Protein AF-A0A2M7BSS6-F1 (afdb_monomer)

Secondary structure (DSSP, 8-state):
-----EE-SS-----S--PPP-PPPHHHHHHSEES--HHHHHHHHHHHTT--GGG------PEEEETTEEEE-HHHHHHHHTTTS--HHHHHHT-EEEEEESS-HHHHHHHHHHHHHTT-EEEEEEE-TT----S-GGGSPPEEEE--SSS--HHHHHHHHHTTPEEEE---SSSSEEEE-GGGGGG--

Sequence (189 aa):
MIDFYFYPKTEEIYYGDKENIRIPSFREVFFLSSNANIFDRIYIYMQFIGKHNTDFEEIRIKKIQTGDSILLSDMTFARQYLGYFYHKSLRKENKTVQLLYKDSYIAAASMSRVIDGEGIRVVDIDINQNSNSKLKLKESPCIVKENTQKNYSRTAKEIAQFFHCILIKGKGRVSDIVVELGKMEGEWE

Solvent-accessible surface area (backbone atoms only — not comparable to full-atom values): 11294 Å² total; per-residue (Å²): 135,85,87,76,54,77,42,74,87,61,92,73,81,83,86,73,80,88,76,73,77,65,75,78,48,73,64,51,63,71,67,38,45,55,85,57,53,75,68,52,34,52,54,56,55,56,67,52,64,91,62,55,54,84,81,57,80,82,87,74,72,54,69,44,75,58,85,98,43,78,42,71,38,58,72,64,38,48,69,73,46,29,73,76,59,42,35,68,71,42,36,71,68,69,51,32,30,28,41,30,30,83,85,40,66,65,24,49,56,52,51,42,53,53,45,38,23,34,36,34,46,61,77,48,78,45,72,48,82,80,61,81,58,90,58,52,57,84,70,32,70,29,33,28,25,34,59,57,91,84,67,81,53,68,57,57,50,49,54,17,61,76,71,73,25,49,72,45,77,36,80,40,96,91,29,47,27,31,35,38,36,40,30,54,35,75,78,54,108

Mean predicted aligned error: 14.21 Å

Structure (mmCIF, N/CA/C/O backbone):
data_AF-A0A2M7BSS6-F1
#
_entry.id   AF-A0A2M7BSS6-F1
#
loop_
_atom_site.group_PDB
_atom_site.id
_atom_site.type_symbol
_atom_site.label_atom_id
_atom_site.label_alt_id
_atom_site.label_comp_id
_atom_site.label_asym_id
_atom_site.label_entity_id
_atom_site.label_seq_id
_atom_site.pdbx_PDB_ins_code
_atom_site.Cartn_x
_atom_site.Cartn_y
_atom_site.Cartn_z
_atom_site.occupancy
_atom_site.B_iso_or_equiv
_atom_site.auth_seq_id
_atom_site.auth_comp_id
_atom_site.auth_asym_id
_atom_site.auth_atom_id
_atom_site.pdbx_PDB_model_num
ATOM 1 N N . MET A 1 1 ? 2.655 -13.233 -4.861 1.00 53.38 1 MET A N 1
ATOM 2 C CA . MET A 1 1 ? 3.879 -12.983 -5.641 1.00 53.38 1 MET A CA 1
ATOM 3 C C . MET A 1 1 ? 4.672 -12.001 -4.802 1.00 53.38 1 MET A C 1
ATOM 5 O O . MET A 1 1 ? 4.028 -11.184 -4.161 1.00 53.38 1 MET A O 1
ATOM 9 N N . ILE A 1 2 ? 5.977 -12.197 -4.631 1.00 72.56 2 ILE A N 1
ATOM 10 C CA . ILE A 1 2 ? 6.808 -11.281 -3.837 1.00 72.56 2 ILE A CA 1
ATOM 11 C C . ILE A 1 2 ? 7.461 -10.342 -4.839 1.00 72.56 2 ILE A C 1
ATOM 13 O O . ILE A 1 2 ? 8.100 -10.825 -5.774 1.00 72.56 2 ILE A O 1
ATOM 17 N N . ASP A 1 3 ? 7.274 -9.041 -4.655 1.00 80.12 3 ASP A N 1
ATOM 18 C CA . ASP A 1 3 ? 7.923 -8.037 -5.489 1.00 80.12 3 ASP A CA 1
ATOM 19 C C . ASP A 1 3 ? 9.343 -7.798 -4.985 1.00 80.12 3 ASP A C 1
ATOM 21 O O . ASP A 1 3 ? 9.568 -7.604 -3.786 1.00 80.12 3 ASP A O 1
ATOM 25 N N . PHE A 1 4 ? 10.308 -7.838 -5.901 1.00 85.00 4 PHE A N 1
ATOM 26 C CA . PHE A 1 4 ? 11.716 -7.619 -5.596 1.00 85.00 4 PHE A CA 1
ATOM 27 C C . PHE A 1 4 ? 12.174 -6.273 -6.142 1.00 85.00 4 PHE A C 1
ATOM 29 O O . PHE A 1 4 ? 12.042 -5.993 -7.332 1.00 85.00 4 PHE A O 1
ATOM 36 N N . TYR A 1 5 ? 12.763 -5.464 -5.267 1.00 86.94 5 TYR A N 1
ATOM 37 C CA . TYR A 1 5 ? 13.212 -4.111 -5.574 1.00 86.94 5 TYR A CA 1
ATOM 38 C C . TYR A 1 5 ? 14.731 -4.056 -5.491 1.00 86.94 5 TYR A C 1
ATOM 40 O O . TYR A 1 5 ? 15.292 -4.492 -4.491 1.00 86.94 5 TYR A O 1
ATOM 48 N N . PHE A 1 6 ? 15.404 -3.525 -6.511 1.00 88.12 6 PHE A N 1
ATOM 49 C CA . PHE A 1 6 ? 16.858 -3.329 -6.520 1.00 88.12 6 PHE A CA 1
ATOM 50 C C . PHE A 1 6 ? 17.162 -1.857 -6.771 1.00 88.12 6 PHE A C 1
ATOM 52 O O . PHE A 1 6 ? 16.649 -1.285 -7.728 1.00 88.12 6 PHE A O 1
ATOM 59 N N . TYR A 1 7 ? 17.986 -1.248 -5.920 1.00 84.94 7 TYR A N 1
ATOM 60 C CA . TYR A 1 7 ? 18.283 0.182 -5.985 1.00 84.94 7 TYR A CA 1
ATOM 61 C C . TYR A 1 7 ? 19.729 0.492 -5.559 1.00 84.94 7 TYR A C 1
ATOM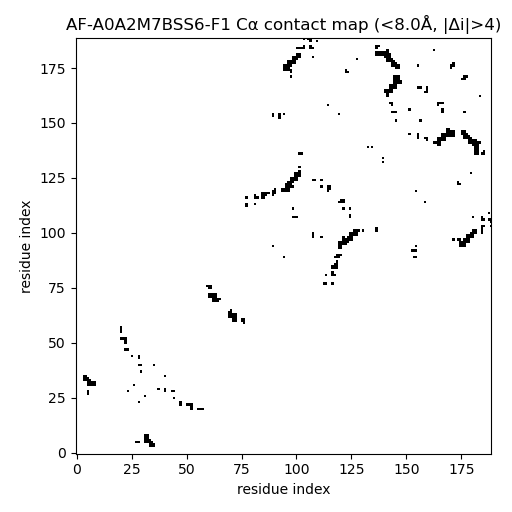 63 O O . TYR A 1 7 ? 20.334 -0.271 -4.788 1.00 84.94 7 TYR A O 1
ATOM 71 N N . PRO A 1 8 ? 20.325 1.582 -6.085 1.00 80.75 8 PRO A N 1
ATOM 72 C CA . PRO A 1 8 ? 21.664 2.020 -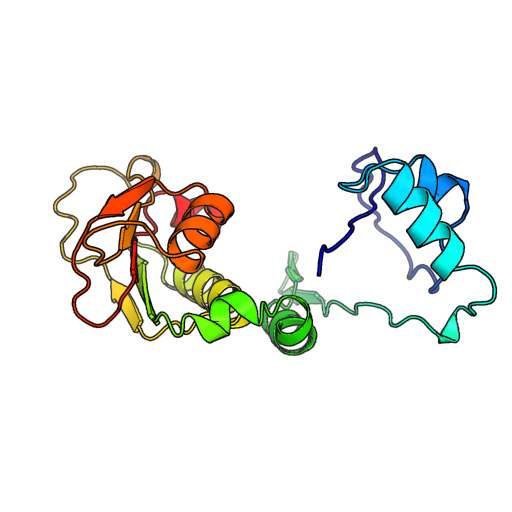5.701 1.00 80.75 8 PRO A CA 1
ATOM 73 C C . PRO A 1 8 ? 21.758 2.289 -4.199 1.00 80.75 8 PRO A C 1
ATOM 75 O O . PRO A 1 8 ? 20.796 2.672 -3.542 1.00 80.75 8 PRO A O 1
ATOM 78 N N . LYS A 1 9 ? 22.950 2.060 -3.640 1.00 75.12 9 LYS A N 1
ATOM 79 C CA . LYS A 1 9 ? 23.241 2.325 -2.220 1.00 75.12 9 LYS A CA 1
ATOM 80 C C . LYS A 1 9 ? 23.364 3.816 -1.909 1.00 75.12 9 LYS A C 1
ATOM 82 O O . LYS A 1 9 ? 23.319 4.187 -0.743 1.00 75.12 9 LYS A O 1
ATOM 87 N N . THR A 1 10 ? 23.576 4.631 -2.934 1.00 73.06 10 THR A N 1
ATOM 88 C CA . THR A 1 10 ? 23.786 6.070 -2.841 1.00 73.06 10 THR A CA 1
ATOM 89 C C . THR A 1 10 ? 22.569 6.799 -3.399 1.00 73.06 10 THR A C 1
ATOM 91 O O . THR A 1 10 ? 22.054 6.441 -4.457 1.00 73.06 10 THR A O 1
ATOM 94 N N . GLU A 1 11 ? 22.118 7.829 -2.688 1.00 57.59 11 GLU A N 1
ATOM 95 C CA . GLU A 1 11 ? 21.055 8.741 -3.126 1.00 57.59 11 GLU A CA 1
ATOM 96 C C . GLU A 1 11 ? 21.617 9.783 -4.103 1.00 57.59 11 GLU A C 1
ATOM 98 O O . GLU A 1 11 ? 21.580 10.988 -3.862 1.00 57.59 11 GLU A O 1
ATOM 103 N N . GLU A 1 12 ? 22.208 9.330 -5.207 1.00 54.56 12 GLU A N 1
ATOM 104 C CA . GLU A 1 12 ? 22.588 10.251 -6.274 1.00 54.56 12 GLU A CA 1
ATOM 105 C C . GLU A 1 12 ? 21.335 10.624 -7.072 1.00 54.56 12 GLU A C 1
ATOM 107 O O . GLU A 1 12 ? 20.677 9.781 -7.683 1.00 54.56 12 GLU A O 1
ATOM 112 N N . ILE A 1 13 ? 20.968 11.907 -7.027 1.00 47.66 13 ILE A N 1
ATOM 113 C CA . ILE A 1 13 ? 19.853 12.442 -7.807 1.00 47.66 13 ILE A CA 1
ATOM 114 C C . ILE A 1 13 ? 20.323 12.574 -9.257 1.00 47.66 13 ILE A C 1
ATOM 116 O O . ILE A 1 13 ? 21.078 13.484 -9.600 1.00 47.66 13 ILE A O 1
ATOM 120 N N . TYR A 1 14 ? 19.867 11.665 -10.115 1.00 53.69 14 TYR A N 1
ATOM 121 C CA . TYR A 1 14 ? 20.166 11.699 -11.543 1.00 53.69 14 TYR A CA 1
ATOM 122 C C . TYR A 1 14 ? 19.404 12.845 -12.229 1.00 53.69 14 TYR A C 1
ATOM 124 O O . TYR A 1 14 ? 18.215 12.735 -12.540 1.00 53.69 14 TYR A O 1
ATOM 132 N N . TYR A 1 15 ? 20.104 13.950 -12.490 1.00 43.94 15 TYR A N 1
ATOM 133 C CA . TYR A 1 15 ? 19.688 14.971 -13.452 1.00 43.94 15 TYR A CA 1
ATOM 134 C C . TYR A 1 15 ? 20.381 14.696 -14.791 1.00 43.94 15 TYR A C 1
ATOM 136 O O . TYR A 1 15 ? 21.456 15.229 -15.048 1.00 43.94 15 TYR A O 1
ATOM 144 N N . GLY A 1 16 ? 19.791 13.861 -15.648 1.00 40.78 16 GLY A N 1
ATOM 145 C CA . GLY A 1 16 ? 20.285 13.710 -17.020 1.00 40.78 16 GLY A CA 1
ATOM 146 C C . GLY A 1 16 ? 20.058 12.339 -17.645 1.00 40.78 16 GLY A C 1
ATOM 147 O O . GLY A 1 16 ? 20.313 11.326 -17.012 1.00 40.78 16 GLY A O 1
ATOM 148 N N . ASP A 1 17 ? 19.586 12.401 -18.893 1.00 46.59 17 ASP A N 1
ATOM 149 C CA . ASP A 1 17 ? 19.431 11.400 -19.954 1.00 46.59 17 ASP A CA 1
ATOM 150 C C . ASP A 1 17 ? 18.779 10.039 -19.665 1.00 46.59 17 ASP A C 1
ATOM 152 O O . ASP A 1 17 ? 19.023 9.348 -18.684 1.00 46.59 17 ASP A O 1
ATOM 156 N N . LYS A 1 18 ? 17.901 9.649 -20.599 1.00 54.66 18 LYS A N 1
ATOM 157 C CA . LYS A 1 18 ? 17.206 8.360 -20.601 1.00 54.66 18 LYS A CA 1
ATOM 158 C C . LYS A 1 18 ? 18.237 7.234 -20.665 1.00 54.66 18 LYS A C 1
ATOM 160 O O . LYS A 1 18 ? 18.830 7.011 -21.721 1.00 54.66 18 LYS A O 1
ATOM 165 N N . GLU A 1 19 ? 18.417 6.499 -19.572 1.00 59.28 19 GLU A N 1
ATOM 166 C CA . GLU A 1 19 ? 19.117 5.221 -19.641 1.00 59.28 19 GLU A CA 1
ATOM 167 C C . GLU A 1 19 ? 18.302 4.256 -20.508 1.00 59.28 19 GLU A C 1
ATOM 169 O O . GLU A 1 19 ? 17.105 4.049 -20.301 1.00 59.28 19 GLU A O 1
ATOM 174 N N . ASN A 1 20 ? 18.949 3.673 -21.517 1.00 66.88 20 ASN A N 1
ATOM 175 C CA . ASN A 1 20 ? 18.325 2.635 -22.325 1.00 66.88 20 ASN A CA 1
ATOM 176 C C . ASN A 1 20 ? 18.065 1.400 -21.458 1.00 66.88 20 ASN A C 1
ATOM 178 O O . ASN A 1 20 ? 18.916 1.011 -20.656 1.00 66.88 20 ASN A O 1
ATOM 182 N N . ILE A 1 21 ? 16.915 0.754 -21.676 1.00 74.56 21 ILE A N 1
ATOM 183 C CA . ILE A 1 21 ? 16.576 -0.529 -21.057 1.00 74.56 21 ILE A CA 1
ATOM 184 C C . ILE A 1 21 ? 17.751 -1.491 -21.245 1.00 74.56 21 ILE A C 1
ATOM 186 O O . ILE A 1 21 ? 18.128 -1.823 -22.375 1.00 74.56 21 ILE A O 1
ATOM 190 N N . ARG A 1 22 ? 18.324 -1.940 -20.129 1.00 84.19 22 ARG A N 1
ATOM 191 C CA . ARG A 1 22 ? 19.427 -2.895 -20.104 1.00 84.19 22 ARG A CA 1
ATOM 192 C C . ARG A 1 22 ? 19.158 -3.982 -19.085 1.00 84.19 22 ARG A C 1
ATOM 194 O O . ARG A 1 22 ? 18.641 -3.724 -18.001 1.00 84.19 22 ARG A O 1
ATOM 201 N N . ILE A 1 23 ? 19.557 -5.194 -19.436 1.00 86.44 23 ILE A N 1
ATOM 202 C CA . ILE A 1 23 ? 19.565 -6.314 -18.501 1.00 86.44 23 ILE A CA 1
ATOM 203 C C . ILE A 1 23 ? 20.516 -5.974 -17.342 1.00 86.44 23 ILE A C 1
ATOM 205 O O . ILE A 1 23 ? 21.641 -5.521 -17.596 1.00 86.44 23 ILE A O 1
ATOM 209 N N . PRO A 1 24 ? 20.092 -6.171 -16.081 1.00 88.00 24 PRO A N 1
ATOM 210 C CA . PRO A 1 24 ? 20.949 -5.910 -14.938 1.00 88.00 24 PRO A CA 1
ATOM 211 C C . PRO A 1 24 ? 22.155 -6.849 -14.961 1.00 88.00 24 PRO A C 1
ATOM 213 O O . PRO A 1 24 ? 22.050 -8.055 -15.190 1.00 88.00 24 PRO A O 1
ATOM 216 N N . SER A 1 25 ? 23.327 -6.284 -14.705 1.00 88.94 25 SER A N 1
ATOM 217 C CA . SER A 1 25 ? 24.568 -7.037 -14.593 1.00 88.94 25 SER A CA 1
ATOM 218 C C . SER A 1 25 ? 24.568 -7.918 -13.342 1.00 88.94 25 SER A C 1
ATOM 220 O O . SER A 1 25 ? 23.882 -7.643 -12.354 1.00 88.94 25 SER A O 1
ATOM 222 N N . PHE A 1 26 ? 25.424 -8.944 -13.333 1.00 90.06 26 PHE A N 1
ATOM 223 C CA . PHE A 1 26 ? 25.664 -9.766 -12.142 1.00 90.06 26 PHE A CA 1
ATOM 224 C C . PHE A 1 26 ? 25.956 -8.912 -10.901 1.00 90.06 26 PHE A C 1
ATOM 226 O O . PHE A 1 26 ? 25.435 -9.165 -9.815 1.00 90.06 26 PHE A O 1
ATOM 233 N N . ARG A 1 27 ? 26.756 -7.850 -11.067 1.00 90.06 27 ARG A N 1
ATOM 234 C CA . ARG A 1 27 ? 27.110 -6.965 -9.959 1.00 90.06 27 ARG A CA 1
ATOM 235 C C . ARG A 1 27 ? 25.883 -6.240 -9.405 1.00 90.06 27 ARG A C 1
ATOM 237 O O . ARG A 1 27 ? 25.773 -6.067 -8.196 1.00 90.06 27 ARG A O 1
ATOM 244 N N . GLU A 1 28 ? 24.956 -5.845 -10.263 1.00 89.06 28 GLU A N 1
ATOM 245 C CA . GLU A 1 28 ? 23.748 -5.139 -9.841 1.00 89.06 28 GLU A CA 1
ATOM 246 C C . GLU A 1 28 ? 22.797 -6.058 -9.080 1.00 89.06 28 GLU A C 1
ATOM 248 O O . GLU A 1 28 ? 22.367 -5.717 -7.980 1.00 89.06 28 GLU A O 1
ATOM 253 N N . VAL A 1 29 ? 22.564 -7.270 -9.586 1.00 92.38 29 VAL A N 1
ATOM 254 C CA . VAL A 1 29 ? 21.681 -8.240 -8.919 1.00 92.38 29 VAL A CA 1
ATOM 255 C C . VAL A 1 29 ? 22.227 -8.661 -7.549 1.00 92.38 29 VAL A C 1
ATOM 257 O O . VAL A 1 29 ? 21.457 -8.851 -6.608 1.00 92.38 29 VAL A O 1
ATOM 260 N N . PHE A 1 30 ? 23.547 -8.774 -7.378 1.00 93.69 30 PHE A N 1
ATOM 261 C CA . PHE A 1 30 ? 24.127 -9.270 -6.123 1.00 93.69 30 PHE A CA 1
ATOM 262 C C . PHE A 1 30 ? 24.550 -8.185 -5.128 1.00 93.69 30 PHE A C 1
ATOM 264 O O . PHE A 1 30 ? 24.551 -8.456 -3.928 1.00 93.69 30 PHE A O 1
ATOM 271 N N . PHE A 1 31 ? 24.875 -6.967 -5.574 1.00 91.38 31 PHE A N 1
ATOM 272 C CA . PHE A 1 31 ? 25.455 -5.944 -4.690 1.00 91.38 31 PHE A CA 1
ATOM 273 C C . PHE A 1 31 ? 24.602 -4.689 -4.486 1.00 91.38 31 PHE A C 1
ATOM 275 O O . PHE A 1 31 ? 24.925 -3.913 -3.578 1.00 91.38 31 PHE A O 1
ATOM 282 N N . LEU A 1 32 ? 23.523 -4.489 -5.254 1.00 90.50 32 LEU A N 1
ATOM 283 C CA . LEU A 1 32 ? 22.554 -3.427 -4.968 1.00 90.50 32 LEU A CA 1
ATOM 284 C C . LEU A 1 32 ? 21.752 -3.719 -3.697 1.00 90.50 32 LEU A C 1
ATOM 286 O O . LEU A 1 32 ? 21.556 -4.880 -3.298 1.00 90.50 32 LEU A O 1
ATOM 290 N N . SER A 1 33 ? 21.283 -2.639 -3.074 1.00 88.81 33 SER A N 1
ATOM 291 C CA . SER A 1 33 ? 20.325 -2.711 -1.976 1.00 88.81 33 SER A CA 1
ATOM 292 C C . SER A 1 33 ? 19.017 -3.299 -2.491 1.00 88.81 33 SER A C 1
ATOM 294 O O . SER A 1 33 ? 18.580 -2.981 -3.596 1.00 88.81 33 SER A O 1
ATOM 296 N N . SER A 1 34 ? 18.438 -4.225 -1.726 1.00 90.94 34 SER A N 1
ATOM 297 C CA . SER A 1 34 ? 17.224 -4.938 -2.117 1.00 90.94 34 SER A CA 1
ATOM 298 C C . SER A 1 34 ? 16.574 -5.634 -0.926 1.00 90.94 34 SER A C 1
ATOM 300 O O . SER A 1 34 ? 17.256 -5.961 0.046 1.00 90.94 34 SER A O 1
ATOM 302 N N . ASN A 1 35 ? 15.278 -5.919 -1.046 1.00 90.00 35 ASN A N 1
ATOM 303 C CA . ASN A 1 35 ? 14.532 -6.822 -0.170 1.00 90.00 35 ASN A CA 1
ATOM 304 C C . ASN A 1 35 ? 14.740 -8.321 -0.501 1.00 90.00 35 ASN A C 1
ATOM 306 O O . ASN A 1 35 ? 14.208 -9.170 0.210 1.00 90.00 35 ASN A O 1
ATOM 310 N N . ALA A 1 36 ? 15.503 -8.654 -1.551 1.00 91.25 36 ALA A N 1
ATOM 311 C CA . ALA A 1 36 ? 15.806 -10.025 -1.965 1.00 91.25 36 ALA A CA 1
ATOM 312 C C . ALA A 1 36 ? 16.911 -10.679 -1.112 1.00 91.25 36 ALA A C 1
ATOM 314 O O . ALA A 1 36 ? 18.002 -10.111 -0.933 1.00 91.25 36 ALA A O 1
ATOM 315 N N . ASN A 1 37 ? 16.668 -11.911 -0.650 1.00 91.88 37 ASN A N 1
ATOM 316 C CA . ASN A 1 37 ? 17.686 -12.738 0.002 1.00 91.88 37 ASN A CA 1
ATOM 317 C C . ASN A 1 37 ? 18.678 -13.334 -1.028 1.00 91.88 37 ASN A C 1
ATOM 319 O O . ASN A 1 37 ? 18.547 -13.139 -2.235 1.00 91.88 37 ASN A O 1
ATOM 323 N N . ILE A 1 38 ? 19.703 -14.062 -0.570 1.00 92.00 38 ILE A N 1
ATOM 324 C CA . ILE A 1 38 ? 20.732 -14.620 -1.468 1.00 92.00 38 ILE A CA 1
ATOM 325 C C . ILE A 1 38 ? 20.179 -15.644 -2.477 1.00 92.00 38 ILE A C 1
ATOM 327 O O . ILE A 1 38 ? 20.620 -15.665 -3.624 1.00 92.00 38 ILE A O 1
ATOM 331 N N . PHE A 1 39 ? 19.199 -16.461 -2.087 1.00 93.31 39 PHE A N 1
ATOM 332 C CA . PHE A 1 39 ? 18.570 -17.444 -2.971 1.00 93.31 39 PHE A CA 1
ATOM 333 C C . PHE A 1 39 ? 17.638 -16.774 -3.982 1.00 93.31 39 PHE A C 1
ATOM 335 O O . PHE A 1 39 ? 17.649 -17.146 -5.155 1.00 93.31 39 PHE A O 1
ATOM 342 N N . ASP A 1 40 ? 16.911 -15.738 -3.558 1.00 92.06 40 ASP A N 1
ATOM 343 C CA . ASP A 1 40 ? 16.096 -14.904 -4.440 1.00 92.06 40 ASP A CA 1
ATOM 344 C C . ASP A 1 40 ? 16.979 -14.255 -5.509 1.00 92.06 40 ASP A C 1
ATOM 346 O O . ASP A 1 40 ? 16.661 -14.310 -6.692 1.00 92.06 40 ASP A O 1
ATOM 350 N N . ARG A 1 41 ? 18.139 -13.711 -5.119 1.00 93.56 41 ARG A N 1
ATOM 351 C CA . ARG A 1 41 ? 19.105 -13.099 -6.047 1.00 93.56 41 ARG A CA 1
ATOM 352 C C . ARG A 1 41 ? 19.635 -14.094 -7.077 1.00 93.56 41 ARG A C 1
ATOM 354 O O . ARG A 1 41 ? 19.719 -13.747 -8.252 1.00 93.56 41 ARG A O 1
ATOM 361 N N . ILE A 1 42 ? 19.946 -15.326 -6.667 1.00 93.94 42 ILE A N 1
ATOM 362 C CA . ILE A 1 42 ? 20.350 -16.397 -7.593 1.00 93.94 42 ILE A CA 1
ATOM 363 C C . ILE A 1 42 ? 19.218 -16.7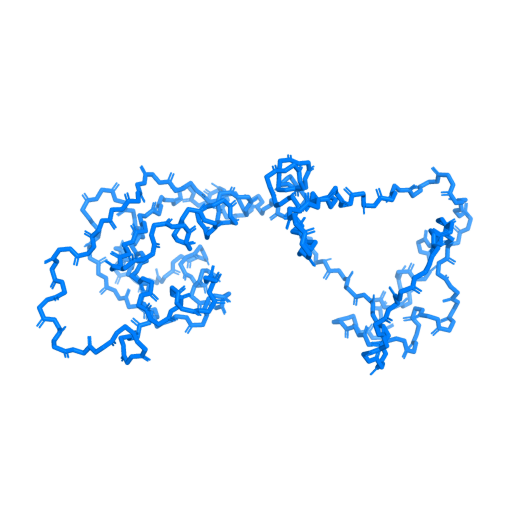03 -8.578 1.00 93.94 42 ILE A C 1
ATOM 365 O O . ILE A 1 42 ? 19.451 -16.724 -9.786 1.00 93.94 42 ILE A O 1
ATOM 369 N N . TYR A 1 43 ? 17.998 -16.900 -8.075 1.00 93.25 43 TYR A N 1
ATOM 370 C CA . TYR A 1 43 ? 16.831 -17.185 -8.908 1.00 93.25 43 TYR A CA 1
ATOM 371 C C . TYR A 1 43 ? 16.558 -16.058 -9.911 1.00 93.25 43 TYR A C 1
ATOM 373 O O . TYR A 1 43 ? 16.403 -16.313 -11.102 1.00 93.25 43 TYR A O 1
ATOM 381 N N . ILE A 1 44 ? 16.560 -14.808 -9.449 1.00 92.19 44 ILE A N 1
ATOM 382 C CA . ILE A 1 44 ? 16.353 -13.613 -10.272 1.00 92.19 44 ILE A CA 1
ATOM 383 C C . ILE A 1 44 ? 17.438 -13.509 -11.345 1.00 92.19 44 ILE A C 1
ATOM 385 O O . ILE A 1 44 ? 17.121 -13.296 -12.511 1.00 92.19 44 ILE A O 1
ATOM 389 N N . TYR A 1 45 ? 18.707 -13.732 -10.990 1.00 92.94 45 TYR A N 1
ATOM 390 C CA . TYR A 1 45 ? 19.794 -13.738 -11.967 1.00 92.94 45 TYR A CA 1
ATOM 391 C C . TYR A 1 45 ? 19.594 -14.812 -13.045 1.00 92.94 45 TYR A C 1
ATOM 393 O O . TYR A 1 45 ? 19.787 -14.536 -14.227 1.00 92.94 45 TYR A O 1
ATOM 401 N N . MET A 1 46 ? 19.136 -16.010 -12.664 1.00 92.25 46 MET A N 1
ATOM 402 C CA . MET A 1 46 ? 18.818 -17.074 -13.623 1.00 92.25 46 MET A CA 1
ATOM 403 C C . MET A 1 46 ? 17.696 -16.685 -14.592 1.00 92.25 46 MET A C 1
ATOM 405 O O . MET A 1 46 ? 17.758 -17.071 -15.756 1.00 92.25 46 MET A O 1
ATOM 409 N N . GLN A 1 47 ? 16.711 -15.889 -14.160 1.00 90.56 47 GLN A N 1
ATOM 410 C CA . GLN A 1 47 ? 15.627 -15.416 -15.036 1.00 90.56 47 GLN A CA 1
ATOM 411 C C . GLN A 1 47 ? 16.111 -14.478 -16.148 1.00 90.56 47 GLN A C 1
ATOM 413 O O . GLN A 1 47 ? 15.455 -14.373 -17.184 1.00 90.56 47 GLN A O 1
ATOM 418 N N . PHE A 1 48 ? 17.253 -13.812 -15.958 1.00 89.81 48 PHE A N 1
ATOM 419 C CA . PHE A 1 48 ? 17.852 -12.938 -16.966 1.00 89.81 48 PHE A CA 1
ATOM 420 C C . PHE A 1 48 ? 18.722 -13.688 -17.986 1.00 89.81 48 PHE A C 1
ATOM 422 O O . PHE A 1 48 ? 19.058 -13.128 -19.031 1.00 89.81 48 PHE A O 1
ATOM 429 N N . ILE A 1 49 ? 19.080 -14.952 -17.728 1.00 88.88 49 ILE A N 1
ATOM 430 C CA . ILE A 1 49 ? 19.893 -15.751 -18.652 1.00 88.88 49 ILE A CA 1
ATOM 431 C C . ILE A 1 49 ? 19.097 -15.996 -19.941 1.00 88.88 49 ILE A C 1
ATOM 433 O O . ILE A 1 49 ? 18.021 -16.588 -19.919 1.00 88.88 49 ILE A O 1
ATOM 437 N N . GLY A 1 50 ? 19.640 -15.549 -21.076 1.00 84.38 50 GLY A N 1
ATOM 438 C CA . GLY A 1 50 ? 19.014 -15.718 -22.392 1.00 84.38 50 GLY A CA 1
ATOM 439 C C . GLY A 1 50 ? 17.872 -14.742 -22.695 1.00 84.38 50 GLY A C 1
ATOM 440 O O . GLY A 1 50 ? 17.177 -14.932 -23.689 1.00 84.38 50 GLY A O 1
ATOM 441 N N . LYS A 1 51 ? 17.669 -13.711 -21.865 1.00 88.56 51 LYS A N 1
ATOM 442 C CA . LYS A 1 51 ? 16.745 -12.606 -22.155 1.00 88.56 51 LYS A CA 1
ATOM 443 C C . LYS A 1 51 ? 17.409 -11.532 -23.004 1.00 88.56 51 LYS A C 1
ATOM 445 O O . LYS A 1 51 ? 18.628 -11.365 -22.970 1.00 88.56 51 LYS A O 1
ATOM 450 N N . HIS A 1 52 ? 16.595 -10.782 -23.738 1.00 84.69 52 HIS A N 1
ATOM 451 C CA . HIS A 1 52 ? 17.021 -9.627 -24.523 1.00 84.69 52 HIS A CA 1
ATOM 452 C C . HIS A 1 52 ? 16.404 -8.341 -23.975 1.00 84.69 52 HIS A C 1
ATOM 454 O O . HIS A 1 52 ? 15.351 -8.368 -23.349 1.00 84.69 52 HIS A O 1
ATOM 460 N N . ASN A 1 53 ? 17.025 -7.189 -24.246 1.00 81.88 53 ASN A N 1
ATOM 461 C CA . ASN A 1 53 ? 16.517 -5.889 -23.780 1.00 81.88 53 ASN A CA 1
ATOM 462 C C . ASN A 1 53 ? 15.070 -5.604 -24.243 1.00 81.88 53 ASN A C 1
ATOM 464 O O . ASN A 1 53 ? 14.362 -4.846 -23.594 1.00 81.88 53 ASN A O 1
ATOM 468 N N . THR A 1 54 ? 14.623 -6.225 -25.340 1.00 80.94 54 THR A N 1
ATOM 469 C CA . THR A 1 54 ? 13.251 -6.135 -25.866 1.00 80.94 54 THR A CA 1
ATOM 470 C C . THR A 1 54 ? 12.208 -6.871 -25.028 1.00 80.94 54 THR A C 1
ATOM 472 O O . THR A 1 54 ? 11.021 -6.626 -25.209 1.00 80.94 54 THR A O 1
ATOM 475 N N . ASP A 1 55 ? 12.628 -7.764 -24.129 1.00 83.31 55 ASP A N 1
ATOM 476 C CA . ASP A 1 55 ? 11.731 -8.528 -23.253 1.00 83.31 55 ASP A CA 1
ATOM 477 C C . ASP A 1 55 ? 11.290 -7.726 -22.018 1.00 83.31 55 ASP A C 1
ATOM 479 O O . ASP A 1 55 ? 10.525 -8.226 -21.192 1.00 83.31 55 ASP A O 1
ATOM 483 N N . PHE A 1 56 ? 11.787 -6.496 -21.869 1.00 81.62 56 PHE A N 1
ATOM 484 C CA . PHE A 1 56 ? 11.532 -5.631 -20.725 1.00 81.62 56 PHE A CA 1
ATOM 485 C C . PHE A 1 56 ? 10.755 -4.392 -21.155 1.00 81.62 56 PHE A C 1
ATOM 487 O O . PHE A 1 56 ? 11.023 -3.792 -22.196 1.00 81.62 56 PHE A O 1
ATOM 494 N N . GLU A 1 57 ? 9.810 -3.984 -20.314 1.00 76.62 57 GLU A N 1
ATOM 495 C CA . GLU A 1 57 ? 9.042 -2.760 -20.499 1.00 76.62 57 GLU A CA 1
ATOM 496 C C . GLU A 1 57 ? 9.572 -1.681 -19.550 1.00 76.62 57 GLU A C 1
ATOM 498 O O . GLU A 1 57 ? 9.666 -1.882 -18.339 1.00 76.62 57 GLU A O 1
ATOM 503 N N . GLU A 1 58 ? 9.941 -0.527 -20.106 1.00 72.81 58 GLU A N 1
ATOM 504 C CA . GLU A 1 58 ? 10.297 0.640 -19.304 1.00 72.81 58 GLU A CA 1
ATOM 505 C C . GLU A 1 58 ? 9.047 1.179 -18.609 1.00 72.81 58 GLU A C 1
ATOM 507 O O . GLU A 1 58 ? 8.068 1.559 -19.260 1.00 72.81 58 GLU A O 1
ATOM 512 N N . ILE A 1 59 ? 9.121 1.302 -17.284 1.00 65.81 59 ILE A N 1
ATOM 513 C CA . ILE A 1 59 ? 8.095 1.981 -16.503 1.00 65.81 59 ILE A CA 1
ATOM 514 C C . ILE A 1 59 ? 8.190 3.487 -16.777 1.00 65.81 59 ILE A C 1
ATOM 516 O O . ILE A 1 59 ? 8.951 4.223 -16.149 1.00 65.81 59 ILE A O 1
ATOM 520 N N . ARG A 1 60 ? 7.413 3.966 -17.751 1.00 61.38 60 ARG A N 1
ATOM 521 C CA . ARG A 1 60 ? 7.381 5.387 -18.117 1.00 61.38 60 ARG A CA 1
ATOM 522 C C . ARG A 1 60 ? 6.519 6.176 -17.145 1.00 61.38 60 ARG A C 1
ATOM 524 O O . ARG A 1 60 ? 5.291 6.114 -17.201 1.00 61.38 60 ARG A O 1
ATOM 531 N N . ILE A 1 61 ? 7.158 6.986 -16.307 1.00 59.03 61 ILE A N 1
ATOM 532 C CA . ILE A 1 61 ? 6.460 7.951 -15.455 1.00 59.03 61 ILE A CA 1
ATOM 533 C C . ILE A 1 61 ? 6.351 9.278 -16.212 1.00 59.03 61 ILE A C 1
ATOM 535 O O . ILE A 1 61 ? 7.356 9.927 -16.508 1.00 59.03 61 ILE A O 1
ATOM 539 N N . LYS A 1 62 ? 5.127 9.696 -16.556 1.00 55.69 62 LYS A N 1
ATOM 540 C CA . LYS A 1 62 ? 4.901 11.020 -17.152 1.00 55.69 62 LYS A CA 1
ATOM 541 C C . LYS A 1 62 ? 5.139 12.090 -16.087 1.00 55.69 62 LYS A C 1
ATOM 543 O O . LYS A 1 62 ? 4.446 12.119 -15.077 1.00 55.69 62 LYS A O 1
ATOM 548 N N . LYS A 1 63 ? 6.097 12.980 -16.327 1.00 56.25 63 LYS A N 1
ATOM 549 C CA . LYS A 1 63 ? 6.327 14.182 -15.517 1.00 56.25 63 LYS A CA 1
ATOM 550 C C . LYS A 1 63 ? 5.540 15.338 -16.142 1.00 56.25 63 LYS A C 1
ATOM 552 O O . LYS A 1 63 ? 5.663 15.5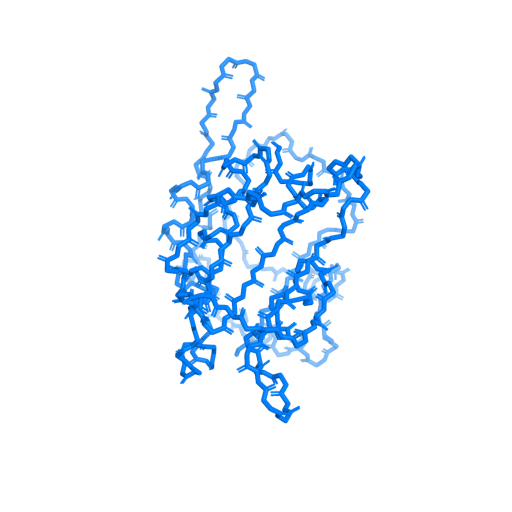65 -17.344 1.00 56.25 63 LYS A O 1
ATOM 557 N N . ILE A 1 64 ? 4.707 16.025 -15.363 1.00 55.03 64 ILE A N 1
ATOM 558 C CA . ILE A 1 64 ? 4.006 17.247 -15.779 1.00 55.03 64 ILE A CA 1
ATOM 559 C C . ILE A 1 64 ? 4.745 18.420 -15.141 1.00 55.03 64 ILE A C 1
ATOM 561 O O . ILE A 1 64 ? 4.841 18.520 -13.920 1.00 55.03 64 ILE A O 1
ATOM 565 N N . GLN A 1 65 ? 5.281 19.307 -15.969 1.00 46.31 65 GLN A N 1
ATOM 566 C CA . GLN A 1 65 ? 5.923 20.525 -15.494 1.00 46.31 65 GLN A CA 1
ATOM 567 C C . GLN A 1 65 ? 4.842 21.576 -15.221 1.00 46.31 65 GLN A C 1
ATOM 569 O O . GLN A 1 65 ? 4.080 21.927 -16.122 1.00 46.31 65 GLN A O 1
ATOM 574 N N . THR A 1 66 ? 4.749 22.048 -13.977 1.00 46.78 66 THR A N 1
ATOM 575 C CA . THR A 1 66 ? 3.864 23.155 -13.584 1.00 46.78 66 THR A CA 1
ATOM 576 C C . THR A 1 66 ? 4.739 24.250 -12.978 1.00 46.78 66 THR A C 1
ATOM 578 O O . THR A 1 66 ? 5.194 24.135 -11.838 1.00 46.78 66 THR A O 1
ATOM 581 N N . GLY A 1 67 ? 5.021 25.296 -13.761 1.00 63.88 67 GLY A N 1
ATOM 582 C CA . GLY A 1 67 ? 5.967 26.350 -13.371 1.00 63.88 67 GLY A CA 1
ATOM 583 C C . GLY A 1 67 ? 7.384 25.802 -13.153 1.00 63.88 67 GLY A C 1
ATOM 584 O O . GLY A 1 67 ? 7.870 25.017 -13.967 1.00 63.88 67 GLY A O 1
ATOM 585 N N . ASP A 1 68 ? 8.012 26.170 -12.033 1.00 49.38 68 ASP A N 1
ATOM 586 C CA . ASP A 1 68 ? 9.358 25.712 -11.638 1.00 49.38 68 ASP A CA 1
ATOM 587 C C . ASP A 1 68 ? 9.376 24.321 -10.975 1.00 49.38 68 ASP A C 1
ATOM 589 O O . ASP A 1 68 ? 10.435 23.816 -10.604 1.00 49.38 68 ASP A O 1
ATOM 593 N N . SER A 1 69 ? 8.216 23.673 -10.827 1.00 38.00 69 SER A N 1
ATOM 594 C CA . SER A 1 69 ? 8.099 22.361 -10.186 1.00 38.00 69 SER A CA 1
ATOM 595 C C . SER A 1 69 ? 7.790 21.252 -11.196 1.00 38.00 69 SER A C 1
ATOM 597 O O . SER A 1 69 ? 6.948 21.389 -12.090 1.00 38.00 69 SER A O 1
ATOM 599 N N . ILE A 1 70 ? 8.489 20.125 -11.051 1.00 51.81 70 ILE A N 1
ATOM 600 C CA . ILE A 1 70 ? 8.232 18.897 -11.804 1.00 51.81 70 ILE A CA 1
ATOM 601 C C . ILE A 1 70 ? 7.323 18.023 -10.941 1.00 51.81 70 ILE A C 1
ATOM 603 O O . ILE A 1 70 ? 7.788 17.388 -9.999 1.00 51.81 70 ILE A O 1
ATOM 607 N N . LEU A 1 71 ? 6.033 17.977 -11.268 1.00 48.59 71 LEU A N 1
ATOM 608 C CA . LEU A 1 71 ? 5.085 17.078 -10.618 1.00 48.59 71 LEU A CA 1
ATOM 609 C C . LEU A 1 71 ? 5.078 15.737 -11.359 1.00 48.59 71 LEU A C 1
ATOM 611 O O . LEU A 1 71 ? 4.924 15.673 -12.583 1.00 48.59 71 LEU A O 1
ATOM 615 N N . LEU A 1 72 ? 5.253 14.640 -10.627 1.00 54.56 72 LEU A N 1
ATOM 616 C CA . LEU A 1 72 ? 5.023 13.299 -11.161 1.00 54.56 72 LEU A CA 1
ATOM 617 C C . LEU A 1 72 ? 3.515 13.155 -11.423 1.00 54.56 72 LEU A C 1
ATOM 619 O O . LEU A 1 72 ? 2.692 13.450 -10.561 1.00 54.56 72 LEU A O 1
ATOM 623 N N . SER A 1 73 ? 3.121 12.762 -12.638 1.00 56.06 73 SER A N 1
ATOM 624 C CA . SER A 1 73 ? 1.709 12.543 -12.973 1.00 56.06 73 SER A CA 1
ATOM 625 C C . SER A 1 73 ? 1.232 11.223 -12.371 1.00 56.06 73 SER A C 1
ATOM 627 O O . SER A 1 73 ? 1.136 10.205 -13.066 1.00 56.06 73 SER A O 1
ATOM 629 N N . ASP A 1 74 ? 0.899 11.254 -11.083 1.00 57.72 74 ASP A N 1
ATOM 630 C CA . ASP A 1 74 ? 0.393 10.097 -10.341 1.00 57.72 74 ASP A CA 1
ATOM 631 C C . ASP A 1 74 ? -0.824 9.460 -11.009 1.00 57.72 74 ASP A C 1
ATOM 633 O O . ASP A 1 74 ? -0.955 8.245 -11.017 1.00 57.72 74 ASP A O 1
ATOM 637 N N . MET A 1 75 ? -1.707 10.236 -11.648 1.00 55.50 75 MET A N 1
ATOM 638 C CA . MET A 1 75 ? -2.934 9.680 -12.235 1.00 55.50 75 MET A CA 1
ATOM 639 C C . MET A 1 75 ? -2.693 8.752 -13.429 1.00 55.50 75 MET A C 1
ATOM 641 O O . MET A 1 75 ? -3.415 7.766 -13.592 1.00 55.50 75 MET A O 1
ATOM 645 N N . THR A 1 76 ? -1.719 9.063 -14.288 1.00 54.75 76 THR A N 1
ATOM 646 C CA . THR A 1 76 ? -1.461 8.243 -15.484 1.00 54.75 76 THR A CA 1
ATOM 647 C C . THR A 1 76 ? -0.643 7.008 -15.121 1.00 54.75 76 THR A C 1
ATOM 649 O O . THR A 1 76 ? -0.941 5.917 -15.602 1.00 54.75 76 THR A O 1
ATOM 652 N N . PHE A 1 77 ? 0.333 7.180 -14.223 1.00 58.84 77 PHE A N 1
ATOM 653 C CA . PHE A 1 77 ? 1.113 6.091 -13.644 1.00 58.84 77 PHE A CA 1
ATOM 654 C C . PHE A 1 77 ? 0.215 5.134 -12.853 1.00 58.84 77 PHE A C 1
ATOM 656 O O . PHE A 1 77 ? 0.155 3.954 -13.180 1.00 58.84 77 PHE A O 1
ATOM 663 N N . ALA A 1 78 ? -0.571 5.642 -11.900 1.00 58.22 78 ALA A N 1
ATOM 664 C CA . ALA A 1 78 ? -1.487 4.824 -11.114 1.00 58.22 78 ALA A CA 1
ATOM 665 C C . ALA A 1 78 ? -2.406 4.011 -12.027 1.00 58.22 78 ALA A C 1
ATOM 667 O O . ALA A 1 78 ? -2.483 2.803 -11.878 1.00 58.22 78 ALA A O 1
ATOM 668 N N . ARG A 1 79 ? -3.026 4.612 -13.053 1.00 60.28 79 ARG A N 1
ATOM 669 C CA . ARG A 1 79 ? -3.889 3.858 -13.982 1.00 60.28 79 ARG A CA 1
ATOM 670 C C . ARG A 1 79 ? -3.163 2.760 -14.762 1.00 60.28 79 ARG A C 1
ATOM 672 O O . ARG A 1 79 ? -3.764 1.717 -14.995 1.00 60.28 79 ARG A O 1
ATOM 679 N N . GLN A 1 80 ? -1.921 2.991 -15.183 1.00 57.88 80 GLN A N 1
ATOM 680 C CA . GLN A 1 80 ? -1.156 2.020 -15.969 1.00 57.88 80 GLN A CA 1
ATOM 681 C C . GLN A 1 80 ? -0.594 0.885 -15.102 1.00 57.88 80 GLN A C 1
ATOM 683 O O . GLN A 1 80 ? -0.556 -0.258 -15.554 1.00 57.88 80 GLN A O 1
ATOM 688 N N . TYR A 1 81 ? -0.213 1.178 -13.854 1.00 57.62 81 TYR A N 1
ATOM 689 C CA . TYR A 1 81 ? 0.453 0.221 -12.966 1.00 57.62 81 TYR A CA 1
ATOM 690 C C . TYR A 1 81 ? -0.424 -0.307 -11.822 1.00 57.62 81 TYR A C 1
ATOM 692 O O . TYR A 1 81 ? 0.012 -1.194 -11.094 1.00 57.62 81 TYR A O 1
ATOM 700 N N . LEU A 1 82 ? -1.683 0.139 -11.711 1.00 57.78 82 LEU A N 1
ATOM 701 C CA . LEU A 1 82 ? -2.652 -0.333 -10.709 1.00 57.78 82 LEU A CA 1
ATOM 702 C C . LEU A 1 82 ? -2.768 -1.866 -10.695 1.00 57.78 82 LEU A C 1
ATOM 704 O O . LEU A 1 82 ? -2.932 -2.474 -9.648 1.00 57.78 82 LEU A O 1
ATOM 708 N N . GLY A 1 83 ? -2.672 -2.500 -11.868 1.00 60.22 83 GLY A N 1
ATOM 709 C CA . GLY A 1 83 ? -2.759 -3.954 -11.999 1.00 60.22 83 GLY A CA 1
ATOM 710 C C . GLY A 1 83 ? -1.515 -4.717 -11.532 1.00 60.22 83 GLY A C 1
ATOM 711 O O . GLY A 1 83 ? -1.630 -5.906 -11.243 1.00 60.22 83 GLY A O 1
ATOM 712 N N . TYR A 1 84 ? -0.348 -4.068 -11.450 1.00 64.81 84 TYR A N 1
ATOM 713 C CA . TYR A 1 84 ? 0.898 -4.710 -11.014 1.00 64.81 84 TYR A CA 1
ATOM 714 C C . TYR A 1 84 ? 0.925 -4.923 -9.501 1.00 64.81 84 TYR A C 1
ATOM 716 O O . TYR A 1 84 ? 1.339 -5.983 -9.047 1.00 64.81 84 TYR A O 1
ATOM 724 N N . PHE A 1 85 ? 0.397 -3.964 -8.742 1.00 70.75 85 PHE A N 1
ATOM 725 C CA . PHE A 1 85 ? 0.300 -4.032 -7.281 1.00 70.75 85 PHE A CA 1
ATOM 726 C C . PHE A 1 85 ? -0.954 -4.781 -6.797 1.00 70.75 85 PHE A C 1
ATOM 728 O O . PHE A 1 85 ? -1.240 -4.860 -5.610 1.00 70.75 85 PHE A O 1
ATOM 735 N N . TYR A 1 86 ? -1.726 -5.371 -7.711 1.00 80.44 86 TYR A N 1
ATOM 736 C CA . TYR A 1 86 ? -2.984 -6.020 -7.373 1.00 80.44 86 TYR A CA 1
ATOM 737 C C . TYR A 1 86 ? -2.787 -7.362 -6.649 1.00 80.44 86 TYR A C 1
ATOM 739 O O . TYR A 1 86 ? -2.367 -8.375 -7.227 1.00 80.44 86 TYR A O 1
ATOM 747 N N . HIS A 1 87 ? -3.242 -7.435 -5.399 1.00 85.31 87 HIS A N 1
ATOM 748 C CA . HIS A 1 87 ? -3.194 -8.649 -4.599 1.00 85.31 87 HIS A CA 1
ATOM 749 C C . HIS A 1 87 ? -4.507 -9.442 -4.681 1.00 85.31 87 HIS A C 1
ATOM 751 O O . HIS A 1 87 ? -5.481 -9.200 -3.964 1.00 85.31 87 HIS A O 1
ATOM 757 N N . LYS A 1 88 ? -4.514 -10.518 -5.486 1.00 85.19 88 LYS A N 1
ATOM 758 C CA . LYS A 1 88 ? -5.654 -11.463 -5.590 1.00 85.19 88 LYS A CA 1
ATOM 759 C C . LYS A 1 88 ? -6.145 -11.983 -4.232 1.00 85.19 88 LYS A C 1
ATOM 761 O O . LYS A 1 88 ? -7.332 -12.269 -4.092 1.00 85.19 88 LYS A O 1
ATOM 766 N N . SER A 1 89 ? -5.248 -12.166 -3.261 1.00 87.56 89 SER A N 1
ATOM 767 C CA . SER A 1 89 ? -5.607 -12.612 -1.910 1.00 87.56 89 SER A CA 1
ATOM 768 C C . SER A 1 89 ? -6.458 -11.586 -1.171 1.00 87.56 89 SER A C 1
ATOM 770 O O . SER A 1 89 ? -7.441 -11.984 -0.558 1.00 87.56 89 SER A O 1
ATOM 772 N N . LEU A 1 90 ? -6.125 -10.298 -1.278 1.00 89.44 90 LEU A N 1
ATOM 773 C CA . LEU A 1 90 ? -6.877 -9.213 -0.645 1.00 89.44 90 LEU A CA 1
ATOM 774 C C . LEU A 1 90 ? -8.241 -9.051 -1.306 1.00 89.44 90 LEU A C 1
ATOM 776 O O . LEU A 1 90 ? -9.261 -9.009 -0.620 1.00 89.44 90 LEU A O 1
ATOM 780 N N . ARG A 1 91 ? -8.294 -9.121 -2.645 1.00 88.62 91 ARG A N 1
ATOM 781 C CA . ARG A 1 91 ? -9.576 -9.082 -3.359 1.00 88.62 91 ARG A CA 1
ATOM 782 C C . ARG A 1 91 ? -10.523 -10.198 -2.925 1.00 88.62 91 ARG A C 1
ATOM 784 O O . ARG A 1 91 ? -11.720 -9.964 -2.780 1.00 88.62 91 ARG A O 1
ATOM 791 N N . LYS A 1 92 ? -10.005 -11.415 -2.736 1.00 91.25 92 LYS A N 1
ATOM 792 C CA . LYS A 1 92 ? -10.808 -12.576 -2.321 1.00 91.25 92 LYS A CA 1
ATOM 793 C C . LYS A 1 92 ? -11.430 -12.411 -0.936 1.00 91.25 92 LYS A C 1
ATOM 795 O O . LYS A 1 92 ? -12.476 -13.006 -0.700 1.00 91.25 92 LYS A O 1
ATOM 800 N N . GLU A 1 93 ? -10.832 -11.618 -0.046 1.00 91.31 93 GLU A N 1
ATOM 801 C CA . GLU A 1 93 ? -11.447 -11.312 1.252 1.00 91.31 93 GLU A CA 1
ATOM 802 C C . GLU A 1 93 ? -12.702 -10.440 1.113 1.00 91.31 93 GLU A C 1
ATOM 804 O O . GLU A 1 93 ? -13.518 -10.407 2.033 1.00 91.31 93 GLU A O 1
ATOM 809 N N . ASN A 1 94 ? -12.872 -9.774 -0.039 1.00 91.38 94 ASN A N 1
ATOM 810 C CA . ASN A 1 94 ? -14.024 -8.944 -0.387 1.00 91.38 94 ASN A CA 1
ATOM 811 C C . ASN A 1 94 ? -14.349 -7.897 0.692 1.00 91.38 94 ASN A C 1
ATOM 813 O O . ASN A 1 94 ? -15.512 -7.624 0.983 1.00 91.38 94 ASN A O 1
ATOM 817 N N . LYS A 1 95 ? -13.300 -7.342 1.308 1.00 92.62 95 LYS A N 1
ATOM 818 C CA . LYS A 1 95 ? -13.409 -6.300 2.323 1.00 92.62 95 LYS A CA 1
ATOM 819 C C . LYS A 1 95 ? -13.538 -4.934 1.677 1.00 92.62 95 LYS A C 1
ATOM 821 O O . LYS A 1 95 ? -12.881 -4.632 0.679 1.00 92.62 95 LYS A O 1
ATOM 826 N N . THR A 1 96 ? -14.393 -4.121 2.278 1.00 94.12 96 THR A N 1
ATOM 827 C CA . THR A 1 96 ? -14.627 -2.735 1.885 1.00 94.12 96 THR A CA 1
ATOM 828 C C . THR A 1 96 ? -13.993 -1.773 2.881 1.00 94.12 96 THR A C 1
ATOM 830 O O . THR A 1 96 ? -14.001 -2.026 4.089 1.00 94.12 96 THR A O 1
ATOM 833 N N . VAL A 1 97 ? -13.448 -0.668 2.373 1.00 94.69 97 VAL A N 1
ATOM 834 C CA . VAL A 1 97 ? -12.748 0.353 3.162 1.00 94.69 97 VAL A CA 1
ATOM 835 C C . VAL A 1 97 ? -13.453 1.702 3.039 1.00 94.69 97 VAL A C 1
ATOM 837 O O . VAL A 1 97 ? -13.832 2.108 1.944 1.00 94.69 97 VAL A O 1
ATOM 840 N N . GLN A 1 98 ? -13.597 2.405 4.159 1.00 94.94 98 GLN A N 1
ATOM 841 C CA . GLN A 1 98 ? -13.955 3.823 4.218 1.00 94.94 98 GLN A CA 1
ATOM 842 C C . GLN A 1 98 ? -12.746 4.609 4.729 1.00 94.94 98 GLN A C 1
ATOM 844 O O . GLN A 1 98 ? -12.143 4.211 5.730 1.00 94.94 98 GLN A O 1
ATOM 849 N N . LEU A 1 99 ? -12.406 5.714 4.070 1.00 93.88 99 LEU A N 1
ATOM 850 C CA . LEU A 1 99 ? -11.354 6.630 4.515 1.00 93.88 99 LEU A CA 1
ATOM 851 C C . LEU A 1 99 ? -11.982 7.845 5.192 1.00 93.88 99 LEU A C 1
ATOM 853 O O . LEU A 1 99 ? -12.886 8.465 4.637 1.00 93.88 99 LEU A O 1
ATOM 857 N N . LEU A 1 100 ? -11.491 8.180 6.381 1.00 92.50 100 LEU A N 1
ATOM 858 C CA . LEU A 1 100 ? -11.909 9.346 7.146 1.00 92.50 100 LEU A CA 1
ATOM 859 C C . LEU A 1 100 ? -10.739 10.318 7.284 1.00 92.50 100 LEU A C 1
ATOM 861 O O . LEU A 1 100 ? -9.756 10.007 7.963 1.00 92.50 100 LEU A O 1
ATOM 865 N N . TYR A 1 101 ? -10.870 11.487 6.660 1.00 90.75 101 TYR A N 1
ATOM 866 C CA . TYR A 1 101 ? -9.858 12.547 6.668 1.00 90.75 101 TYR A CA 1
ATOM 867 C C . TYR A 1 101 ? -10.321 13.758 7.482 1.00 90.75 101 TYR A C 1
ATOM 869 O O . TYR A 1 101 ? -11.514 13.924 7.724 1.00 90.75 101 TYR A O 1
ATOM 877 N N . LYS A 1 102 ? -9.406 14.609 7.933 1.00 87.19 102 LYS A N 1
ATOM 878 C CA . LYS A 1 102 ? -9.712 15.797 8.735 1.00 87.19 102 LYS A CA 1
ATOM 879 C C . LYS A 1 102 ? -9.518 17.073 7.926 1.00 87.19 102 LYS A C 1
ATOM 881 O O . LYS A 1 102 ? -10.457 17.858 7.835 1.00 87.19 102 LYS A O 1
ATOM 886 N N . ASP A 1 103 ? -8.350 17.231 7.312 1.00 83.88 103 ASP A N 1
ATOM 887 C CA . ASP A 1 103 ? -7.938 18.478 6.666 1.00 83.88 103 ASP A CA 1
ATOM 888 C C . ASP A 1 103 ? -7.678 18.281 5.161 1.00 83.88 103 ASP A C 1
ATOM 890 O O . ASP A 1 103 ? -8.075 19.129 4.358 1.00 83.88 103 ASP A O 1
ATOM 894 N N . SER A 1 104 ? -7.099 17.143 4.746 1.00 86.12 104 SER A N 1
ATOM 895 C CA . SER A 1 104 ? -6.650 16.953 3.357 1.00 86.12 104 SER A CA 1
ATOM 896 C C . SER A 1 104 ? -7.433 15.888 2.587 1.00 86.12 104 SER A C 1
ATOM 898 O O . SER A 1 104 ? -7.126 14.693 2.613 1.00 86.12 104 SER A O 1
ATOM 900 N N . TYR A 1 105 ? -8.423 16.333 1.805 1.00 87.88 105 TYR A N 1
ATOM 901 C CA . TYR A 1 105 ? -9.111 15.458 0.846 1.00 87.88 105 TYR A CA 1
ATOM 902 C C . TYR A 1 105 ? -8.156 14.920 -0.230 1.00 87.88 105 TYR A C 1
ATOM 904 O O . TYR A 1 105 ? -8.329 13.803 -0.711 1.00 87.88 105 TYR A O 1
ATOM 912 N N . ILE A 1 106 ? -7.142 15.704 -0.616 1.00 86.31 106 ILE A N 1
ATOM 913 C CA . ILE A 1 106 ? -6.177 15.306 -1.648 1.00 86.31 106 ILE A CA 1
ATOM 914 C C . ILE A 1 106 ? -5.367 14.100 -1.168 1.00 86.31 106 ILE A C 1
ATOM 916 O O . ILE A 1 106 ? -5.312 13.102 -1.888 1.00 86.31 106 ILE A O 1
ATOM 920 N N . ALA A 1 107 ? -4.830 14.147 0.056 1.00 86.62 107 ALA A N 1
ATOM 921 C CA . ALA A 1 107 ? -4.128 13.015 0.657 1.00 86.62 107 ALA A CA 1
ATOM 922 C C . ALA A 1 107 ? -5.035 11.774 0.731 1.00 86.62 107 ALA A C 1
ATOM 924 O O . ALA A 1 107 ? -4.658 10.691 0.276 1.00 86.62 107 ALA A O 1
ATOM 925 N N . ALA A 1 108 ? -6.276 11.945 1.199 1.00 90.44 108 ALA A N 1
ATOM 926 C CA . ALA A 1 108 ? -7.258 10.864 1.274 1.00 90.44 108 ALA A CA 1
ATOM 927 C C . ALA A 1 108 ? -7.570 10.242 -0.098 1.00 90.44 108 ALA A C 1
ATOM 929 O O . ALA A 1 108 ? -7.646 9.020 -0.234 1.00 90.44 108 ALA A O 1
ATOM 930 N N . ALA A 1 109 ? -7.708 11.071 -1.133 1.00 88.31 109 ALA A N 1
ATOM 931 C CA . ALA A 1 109 ? -7.956 10.634 -2.502 1.00 88.31 109 ALA A CA 1
ATOM 932 C C . ALA A 1 109 ? -6.732 9.971 -3.154 1.00 88.31 109 ALA A C 1
ATOM 934 O O . ALA A 1 109 ? -6.888 9.146 -4.053 1.00 88.31 109 ALA A O 1
ATOM 935 N N . SER A 1 110 ? -5.514 10.326 -2.750 1.00 86.00 110 SER A N 1
ATOM 936 C CA . SER A 1 110 ? -4.299 9.639 -3.198 1.00 86.00 110 SER A CA 1
ATOM 937 C C . SER A 1 110 ? -4.178 8.268 -2.537 1.00 86.00 110 SER A C 1
ATOM 939 O O . SER A 1 110 ? -4.022 7.264 -3.233 1.00 86.00 110 SER A O 1
ATOM 941 N N . MET A 1 111 ? -4.367 8.197 -1.218 1.00 88.81 111 MET A N 1
ATOM 942 C CA . MET A 1 111 ? -4.380 6.936 -0.472 1.00 88.81 111 MET A CA 1
ATOM 943 C C . MET A 1 111 ? -5.478 5.987 -0.951 1.00 88.81 111 MET A C 1
ATOM 945 O O . MET A 1 111 ? -5.239 4.785 -1.058 1.00 88.81 111 MET A O 1
ATOM 949 N N . SER A 1 112 ? -6.664 6.505 -1.288 1.00 90.44 112 SER A N 1
ATOM 950 C CA . SER A 1 112 ? -7.757 5.671 -1.796 1.00 90.44 112 SER A CA 1
ATOM 951 C C . SER A 1 112 ? -7.379 4.944 -3.079 1.00 90.44 112 SER A C 1
ATOM 953 O O . SER A 1 112 ? -7.645 3.754 -3.202 1.00 90.44 112 SER A O 1
ATOM 955 N N . ARG A 1 113 ? -6.681 5.621 -3.999 1.00 86.38 113 ARG A N 1
ATOM 956 C CA . ARG A 1 113 ? -6.205 5.023 -5.254 1.00 86.38 113 ARG A CA 1
ATOM 957 C C . ARG A 1 113 ? -5.156 3.947 -5.013 1.00 86.38 113 ARG A C 1
ATOM 959 O O . ARG A 1 113 ? -5.166 2.947 -5.725 1.00 86.38 113 ARG A O 1
ATOM 966 N N . VAL A 1 114 ? -4.272 4.150 -4.034 1.00 87.12 114 VAL A N 1
ATOM 967 C CA . VAL A 1 114 ? -3.283 3.139 -3.630 1.00 87.12 114 VAL A CA 1
ATOM 968 C C . VAL A 1 114 ? -4.004 1.900 -3.099 1.00 87.12 114 VAL A C 1
ATOM 970 O O . VAL A 1 114 ? -3.792 0.807 -3.613 1.00 87.12 114 VAL A O 1
ATOM 973 N N . ILE A 1 115 ? -4.932 2.072 -2.153 1.00 90.06 115 ILE A N 1
ATOM 974 C CA . ILE A 1 115 ? -5.708 0.969 -1.561 1.00 90.06 115 ILE A CA 1
ATOM 975 C C . ILE A 1 115 ? -6.546 0.234 -2.623 1.00 90.06 115 ILE A C 1
ATOM 977 O O . ILE A 1 115 ? -6.538 -0.998 -2.669 1.00 90.06 115 ILE A O 1
ATOM 981 N N . ASP A 1 116 ? -7.224 0.969 -3.509 1.00 87.31 116 ASP A N 1
ATOM 982 C CA . ASP A 1 116 ? -7.970 0.392 -4.636 1.00 87.31 116 ASP A CA 1
ATOM 983 C C . ASP A 1 116 ? -7.062 -0.400 -5.584 1.00 87.31 116 ASP A C 1
ATOM 985 O O . ASP A 1 116 ? -7.448 -1.474 -6.062 1.00 87.31 116 ASP A O 1
ATOM 989 N N . GLY A 1 117 ? -5.844 0.092 -5.823 1.00 84.25 117 GLY A N 1
ATOM 990 C CA . GLY A 1 117 ? -4.844 -0.571 -6.657 1.00 84.25 117 GLY A CA 1
ATOM 991 C C . GLY A 1 117 ? -4.355 -1.904 -6.116 1.00 84.25 117 GLY A C 1
ATOM 992 O O . GLY A 1 117 ? -4.208 -2.859 -6.875 1.00 84.25 117 GLY A O 1
ATOM 993 N N . GLU A 1 118 ? -4.247 -2.022 -4.798 1.00 86.94 118 GLU A N 1
ATOM 994 C CA . GLU A 1 118 ? -3.907 -3.271 -4.107 1.00 86.94 118 GLU A CA 1
ATOM 995 C C . GLU A 1 118 ? -5.013 -4.344 -4.224 1.00 86.94 118 GLU A C 1
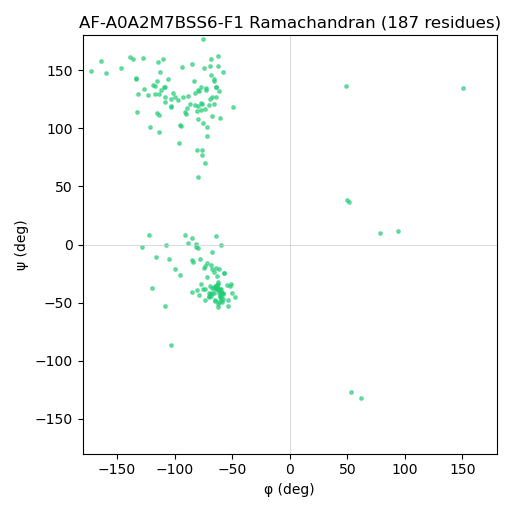ATOM 997 O O . GLU A 1 118 ? -4.838 -5.505 -3.842 1.00 86.94 118 GLU A O 1
ATOM 1002 N N . GLY A 1 119 ? -6.170 -3.990 -4.795 1.00 87.31 119 GLY A N 1
ATOM 1003 C CA . GLY A 1 119 ? -7.317 -4.876 -4.986 1.00 87.31 119 GLY A CA 1
ATOM 1004 C C . GLY A 1 119 ? -8.356 -4.802 -3.867 1.00 87.31 119 GLY A C 1
ATOM 1005 O O . GLY A 1 119 ? -9.268 -5.638 -3.825 1.00 87.31 119 GLY A O 1
ATOM 1006 N N . ILE A 1 120 ? -8.258 -3.807 -2.987 1.00 91.56 120 ILE A N 1
ATOM 1007 C CA . ILE A 1 120 ? -9.168 -3.578 -1.861 1.00 91.56 120 ILE A CA 1
ATOM 1008 C C . ILE A 1 120 ? -10.162 -2.487 -2.247 1.00 91.56 120 ILE A C 1
ATOM 1010 O O . ILE A 1 120 ? -9.752 -1.417 -2.647 1.00 91.56 120 ILE A O 1
ATOM 1014 N N . ARG A 1 121 ? -11.473 -2.711 -2.116 1.00 91.44 121 ARG A N 1
ATOM 1015 C CA . ARG A 1 121 ? -12.458 -1.716 -2.572 1.00 91.44 121 ARG A CA 1
ATOM 1016 C C . ARG A 1 121 ? -12.642 -0.594 -1.549 1.00 91.44 121 ARG A C 1
ATOM 1018 O O . ARG A 1 121 ? -13.232 -0.833 -0.493 1.00 91.44 121 ARG A O 1
ATOM 1025 N N . VAL A 1 122 ? -12.262 0.627 -1.901 1.00 92.44 122 VAL A N 1
ATOM 1026 C CA . VAL A 1 122 ? -12.654 1.840 -1.181 1.00 92.44 122 VAL A CA 1
ATOM 1027 C C . VAL A 1 122 ? -14.074 2.215 -1.602 1.00 92.44 122 VAL A C 1
ATOM 1029 O O . VAL A 1 122 ? -14.374 2.392 -2.781 1.00 92.44 122 VAL A O 1
ATOM 1032 N N . VAL A 1 123 ? -14.994 2.248 -0.640 1.00 92.88 123 VAL A N 1
ATOM 1033 C CA . VAL A 1 123 ? -16.419 2.522 -0.892 1.00 92.88 123 VAL A CA 1
ATOM 1034 C C . VAL A 1 123 ? -16.809 3.957 -0.585 1.00 92.88 123 VAL A C 1
ATOM 1036 O O . VAL A 1 123 ? -17.828 4.411 -1.097 1.00 92.88 123 VAL A O 1
ATOM 1039 N N . ASP A 1 124 ? -16.022 4.648 0.239 1.00 92.62 124 ASP A N 1
ATOM 1040 C CA . ASP A 1 124 ? -16.338 5.995 0.693 1.00 92.62 124 ASP A CA 1
ATOM 1041 C C . ASP A 1 124 ? -15.089 6.744 1.190 1.00 92.62 124 ASP A C 1
ATOM 1043 O O . ASP A 1 124 ? -14.158 6.136 1.734 1.00 92.62 124 ASP A O 1
ATOM 1047 N N . ILE A 1 125 ? -15.089 8.063 0.998 1.00 92.62 125 ILE A N 1
ATOM 1048 C CA . ILE A 1 125 ? -14.099 9.008 1.524 1.00 92.62 125 ILE A CA 1
ATOM 1049 C C . ILE A 1 125 ? -14.894 10.157 2.133 1.00 92.62 125 ILE A C 1
ATOM 1051 O O . ILE A 1 125 ? -15.558 10.891 1.404 1.00 92.62 125 ILE A O 1
ATOM 1055 N N . ASP A 1 126 ? -14.814 10.321 3.447 1.00 91.88 126 ASP A N 1
ATOM 1056 C CA . ASP A 1 126 ? -15.617 11.311 4.164 1.00 91.88 126 ASP A CA 1
ATOM 1057 C C . ASP A 1 126 ? -14.776 12.069 5.192 1.00 91.88 126 ASP A C 1
ATOM 1059 O O . ASP A 1 126 ? -13.707 11.628 5.625 1.00 91.88 126 ASP A O 1
ATOM 1063 N N . ILE A 1 127 ? -15.259 13.240 5.586 1.00 88.12 127 ILE A N 1
ATOM 1064 C CA . ILE A 1 127 ? -14.628 14.047 6.617 1.00 88.12 127 ILE A CA 1
ATOM 1065 C C . ILE A 1 127 ? -14.939 13.465 8.003 1.00 88.12 127 ILE A C 1
ATOM 1067 O O . ILE A 1 127 ? -16.074 13.112 8.332 1.00 88.12 127 ILE A O 1
ATOM 1071 N N . ASN A 1 128 ? -13.932 13.379 8.868 1.00 84.06 128 ASN A N 1
ATOM 1072 C CA . ASN A 1 128 ? -14.068 12.876 10.227 1.00 84.06 128 ASN A CA 1
ATOM 1073 C C . ASN A 1 128 ? -14.725 13.924 11.143 1.00 84.06 128 ASN A C 1
ATOM 1075 O O . ASN A 1 128 ? -14.074 14.559 11.976 1.00 84.06 128 ASN A O 1
ATOM 1079 N N . GLN A 1 129 ? -16.045 14.072 11.021 1.00 69.00 129 GLN A N 1
ATOM 1080 C CA . GLN A 1 129 ? -16.850 15.014 11.812 1.00 69.00 129 GLN A CA 1
ATOM 1081 C C . GLN A 1 129 ? -16.852 14.699 13.319 1.00 69.00 129 GLN A C 1
ATOM 1083 O O . GLN A 1 129 ? -17.143 15.568 14.135 1.00 69.00 129 GLN A O 1
ATOM 1088 N N . ASN A 1 130 ? -16.512 13.463 13.706 1.00 60.72 130 ASN A N 1
ATOM 1089 C CA . ASN A 1 130 ? -16.496 13.013 15.102 1.00 60.72 130 ASN A CA 1
ATOM 1090 C C . ASN A 1 130 ? -15.165 13.271 15.817 1.00 60.72 130 ASN A C 1
ATOM 1092 O O . ASN A 1 130 ? -15.031 12.930 16.997 1.00 60.72 130 ASN A O 1
ATOM 1096 N N . SER A 1 131 ? -14.181 13.883 15.152 1.00 54.53 131 SER A N 1
ATOM 1097 C CA . SER A 1 131 ? -12.944 14.303 15.801 1.00 54.53 131 SER A CA 1
ATOM 1098 C C . SER A 1 131 ? -13.185 15.538 16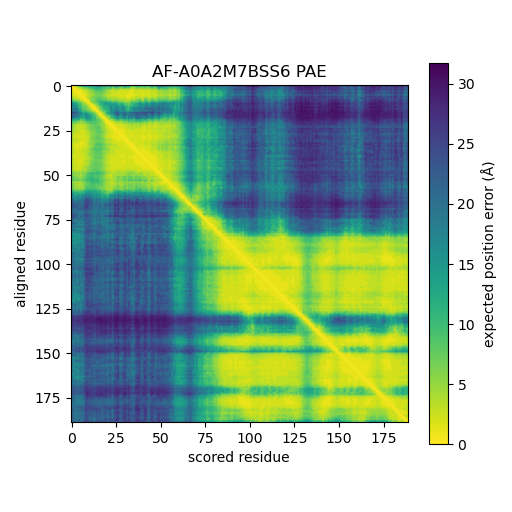.687 1.00 54.53 131 SER A C 1
ATOM 1100 O O . SER A 1 131 ? -12.622 16.606 16.466 1.00 54.53 131 SER A O 1
ATOM 1102 N N . ASN A 1 132 ? -13.903 15.350 17.797 1.00 45.44 132 ASN A N 1
ATOM 1103 C CA . ASN A 1 132 ? -13.851 16.217 18.984 1.00 45.44 132 ASN A CA 1
ATOM 1104 C C . ASN A 1 132 ? -12.463 16.193 19.664 1.00 45.44 132 ASN A C 1
ATOM 1106 O O . ASN A 1 132 ? -12.279 16.728 20.760 1.00 45.44 132 ASN A O 1
ATOM 1110 N N . SER A 1 133 ? -11.471 15.546 19.041 1.00 49.28 133 SER A N 1
ATOM 1111 C CA . SER A 1 133 ? -10.095 15.582 19.492 1.00 49.28 133 SER A CA 1
ATOM 1112 C C . SER A 1 133 ? -9.556 17.004 19.300 1.00 49.28 133 SER A C 1
ATOM 1114 O O . SER A 1 133 ? -9.331 17.477 18.188 1.00 49.28 133 SER A O 1
ATOM 1116 N N . LYS A 1 134 ? -9.316 17.695 20.420 1.00 51.31 134 LYS A N 1
ATOM 1117 C CA . LYS A 1 134 ? -8.524 18.939 20.490 1.00 51.31 134 LYS A CA 1
ATOM 1118 C C . LYS A 1 134 ? -7.073 18.755 20.002 1.00 51.31 134 LYS A C 1
ATOM 1120 O O . LYS A 1 134 ? -6.292 19.699 20.050 1.00 51.31 134 LYS A O 1
ATOM 1125 N N . LEU A 1 135 ? -6.708 17.541 19.588 1.00 57.34 135 LEU A N 1
ATOM 1126 C CA . LEU A 1 135 ? -5.400 17.177 19.071 1.00 57.34 135 LEU A CA 1
ATOM 1127 C C . LEU A 1 135 ? -5.217 17.764 17.670 1.00 57.34 135 LEU A C 1
ATOM 1129 O O . LEU A 1 135 ? -6.092 17.670 16.797 1.00 57.34 135 LEU A O 1
ATOM 1133 N N . LYS A 1 136 ? -4.056 18.382 17.461 1.00 61.47 136 LYS A N 1
ATOM 1134 C CA . LYS A 1 136 ? -3.632 18.852 16.140 1.00 61.47 136 LYS A CA 1
ATOM 1135 C C . LYS A 1 136 ? -3.492 17.650 15.200 1.00 61.47 136 LYS A C 1
ATOM 1137 O O . LYS A 1 136 ? -3.217 16.545 15.658 1.00 61.47 136 LYS A O 1
ATOM 1142 N N . LEU A 1 137 ? -3.641 17.863 13.890 1.00 66.75 137 LEU A N 1
ATOM 1143 C CA . LEU A 1 137 ? -3.521 16.811 12.866 1.00 66.75 137 LEU A CA 1
ATOM 1144 C C . LEU A 1 137 ? -2.255 15.952 13.061 1.00 66.75 137 LEU A C 1
ATOM 1146 O O . LEU A 1 137 ? -2.330 14.728 13.121 1.00 66.75 137 LEU A O 1
ATOM 1150 N N . LYS A 1 138 ? -1.117 16.610 13.323 1.00 62.59 138 LYS A N 1
ATOM 1151 C CA . LYS A 1 138 ? 0.193 15.982 13.583 1.00 62.59 138 LYS A CA 1
ATOM 1152 C C . LYS A 1 138 ? 0.246 15.073 14.818 1.00 62.59 138 LYS A C 1
ATOM 1154 O O . LYS A 1 138 ? 1.139 14.241 14.923 1.00 62.59 138 LYS A O 1
ATOM 1159 N N . GLU A 1 139 ? -0.678 15.242 15.756 1.00 67.62 139 GLU A N 1
ATOM 1160 C CA . GLU A 1 139 ? -0.737 14.493 17.017 1.00 67.62 139 GLU A CA 1
ATOM 1161 C C . GLU A 1 139 ? -1.841 13.426 17.000 1.00 67.62 139 GLU A C 1
ATOM 1163 O O . GLU A 1 139 ? -1.883 12.561 17.874 1.00 67.62 139 GLU A O 1
ATOM 1168 N N . SER A 1 140 ? -2.742 13.471 16.013 1.00 77.81 140 SER A N 1
ATOM 1169 C CA . SER A 1 140 ? -3.792 12.468 15.863 1.00 77.81 140 SER A CA 1
ATOM 1170 C C . SER A 1 140 ? -3.209 11.173 15.281 1.00 77.81 140 SER A C 1
ATOM 1172 O O . SER A 1 140 ? -2.618 11.201 14.201 1.00 77.81 140 SER A O 1
ATOM 1174 N N . PRO A 1 141 ? -3.315 10.026 15.973 1.00 84.31 141 PRO A N 1
ATOM 1175 C CA . PRO A 1 141 ? -2.795 8.774 15.443 1.00 84.31 141 PRO A CA 1
ATOM 1176 C C . PRO A 1 141 ? -3.626 8.323 14.239 1.00 84.31 141 PRO A C 1
ATOM 1178 O O . PRO A 1 141 ? -4.843 8.500 14.227 1.00 84.31 141 PRO A O 1
ATOM 1181 N N . CYS A 1 142 ? -2.977 7.686 13.265 1.00 90.69 142 CYS A N 1
ATOM 1182 C CA . CYS A 1 142 ? -3.705 6.942 12.246 1.00 90.69 142 CYS A CA 1
ATOM 1183 C C . CYS A 1 142 ? -4.264 5.650 12.840 1.00 90.69 142 CYS A C 1
ATOM 1185 O O . CYS A 1 142 ? -3.552 4.929 13.552 1.00 90.69 142 CYS A O 1
ATOM 1187 N N . ILE A 1 143 ? -5.527 5.347 12.546 1.00 93.12 143 ILE A N 1
ATOM 1188 C CA . ILE A 1 143 ? -6.236 4.199 13.110 1.00 93.12 143 ILE A CA 1
ATOM 1189 C C . ILE A 1 143 ? -6.930 3.418 11.999 1.00 93.12 143 ILE A C 1
ATOM 1191 O O . ILE A 1 143 ? -7.714 3.969 11.236 1.00 93.12 143 ILE A O 1
ATOM 1195 N N . VAL A 1 144 ? -6.718 2.104 11.976 1.00 95.06 144 VAL A N 1
ATOM 1196 C CA . VAL A 1 144 ? -7.502 1.160 11.173 1.00 95.06 144 VAL A CA 1
ATOM 1197 C C . VAL A 1 144 ? -8.470 0.446 12.107 1.00 95.06 144 VAL A C 1
ATOM 1199 O O . VAL A 1 144 ? -8.055 -0.225 13.050 1.00 95.06 144 VAL A O 1
ATOM 1202 N N . LYS A 1 145 ? -9.769 0.595 11.865 1.00 94.31 145 LYS A N 1
ATOM 1203 C CA . LYS A 1 145 ? -10.843 -0.044 12.630 1.00 94.31 145 LYS A CA 1
ATOM 1204 C C . LYS A 1 145 ? -11.471 -1.128 11.779 1.00 94.31 145 LYS A C 1
ATOM 1206 O O . LYS A 1 145 ? -11.981 -0.828 10.709 1.00 94.31 145 LYS A O 1
ATOM 1211 N N . GLU A 1 146 ? -11.482 -2.364 12.259 1.00 94.31 146 GL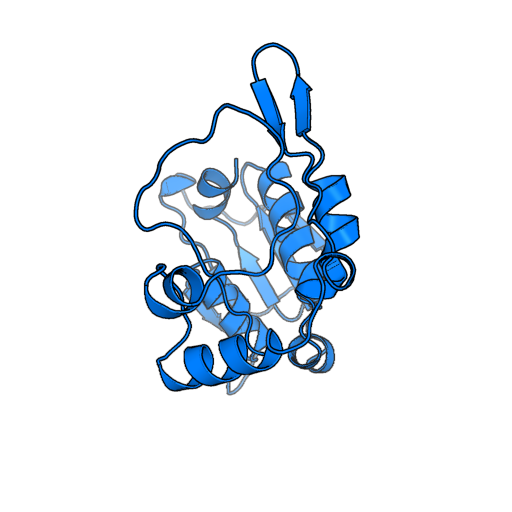U A N 1
ATOM 1212 C CA . GLU A 1 146 ? -12.193 -3.452 11.582 1.00 94.31 146 GLU A CA 1
ATOM 1213 C C . GLU A 1 146 ? -13.313 -4.020 12.451 1.00 94.31 146 GLU A C 1
ATOM 1215 O O . GLU A 1 146 ? -13.132 -4.312 13.643 1.00 94.31 146 GLU A O 1
ATOM 1220 N N . ASN A 1 147 ? -14.467 -4.245 11.822 1.00 85.12 147 ASN A N 1
ATOM 1221 C CA . ASN A 1 147 ? -15.600 -4.904 12.450 1.00 85.12 147 ASN A CA 1
ATOM 1222 C C . ASN A 1 147 ? -15.404 -6.430 12.448 1.00 85.12 147 ASN A C 1
ATOM 1224 O O . ASN A 1 147 ? -15.928 -7.143 11.591 1.00 85.12 147 ASN A O 1
ATOM 1228 N N . THR A 1 148 ? -14.637 -6.943 13.411 1.00 85.25 148 THR A N 1
ATOM 1229 C CA . THR A 1 148 ? -14.383 -8.384 13.570 1.00 85.25 148 THR A CA 1
ATOM 1230 C C . THR A 1 148 ? -14.538 -8.848 15.017 1.00 85.25 148 THR A C 1
ATOM 1232 O O . THR A 1 148 ? -14.158 -8.161 15.966 1.00 85.25 148 THR A O 1
ATOM 1235 N N . GLN A 1 149 ? -15.077 -10.057 15.198 1.00 75.44 149 GLN A N 1
ATOM 1236 C CA . GLN A 1 149 ? -15.259 -10.665 16.520 1.00 75.44 149 GLN A CA 1
ATOM 1237 C C . GLN A 1 149 ? -13.991 -11.387 17.005 1.00 75.44 149 GLN A C 1
ATOM 1239 O O . GLN A 1 149 ? -13.605 -11.245 18.167 1.00 75.44 149 GLN A O 1
ATOM 1244 N N . LYS A 1 150 ? -13.296 -12.116 16.119 1.00 80.62 150 LYS A N 1
ATOM 1245 C CA . LYS A 1 150 ? -12.118 -12.933 16.472 1.00 80.62 150 LYS A CA 1
ATOM 1246 C C . LYS A 1 150 ? -10.809 -12.266 16.054 1.00 80.62 150 LYS A C 1
ATOM 1248 O O . LYS A 1 150 ? -10.214 -11.549 16.860 1.00 80.62 150 LYS A O 1
ATOM 1253 N N . ASN A 1 151 ? -10.402 -12.497 14.807 1.00 90.06 151 ASN A N 1
ATOM 1254 C CA . ASN A 1 151 ? -9.118 -12.085 14.249 1.00 90.06 151 ASN A CA 1
ATOM 1255 C C . ASN A 1 151 ? -9.315 -11.017 13.177 1.00 90.06 151 ASN A C 1
ATOM 1257 O O . ASN A 1 151 ? -10.315 -11.046 12.457 1.00 90.06 151 ASN A O 1
ATOM 1261 N N . TYR A 1 152 ? -8.338 -10.120 13.058 1.00 93.56 152 TYR A N 1
ATOM 1262 C CA . TYR A 1 152 ? -8.294 -9.168 11.956 1.00 93.56 152 TYR A CA 1
ATOM 1263 C C . TYR A 1 152 ? -8.080 -9.877 10.620 1.00 93.56 152 TYR A C 1
ATOM 1265 O O . TYR A 1 152 ? -7.308 -10.847 10.559 1.00 93.56 152 TYR A O 1
ATOM 1273 N N . SER A 1 153 ? -8.744 -9.385 9.576 1.00 93.56 153 SER A N 1
ATOM 1274 C CA . SER A 1 153 ? -8.506 -9.818 8.199 1.00 93.56 153 SER A CA 1
ATOM 1275 C C . SER A 1 153 ? -7.081 -9.500 7.766 1.00 93.56 153 SER A C 1
ATOM 1277 O O . SER A 1 153 ? -6.379 -8.686 8.381 1.00 93.56 153 SER A O 1
ATOM 1279 N N . ARG A 1 154 ? -6.626 -10.159 6.700 1.00 93.62 154 ARG A N 1
ATOM 1280 C CA . ARG A 1 154 ? -5.330 -9.833 6.113 1.00 93.62 154 ARG A CA 1
ATOM 1281 C C . ARG A 1 154 ? -5.342 -8.413 5.557 1.00 93.62 154 ARG A C 1
ATOM 1283 O O . ARG A 1 154 ? -4.381 -7.690 5.781 1.00 93.62 154 ARG A O 1
ATOM 1290 N N . THR A 1 155 ? -6.456 -8.001 4.955 1.00 93.69 155 THR A N 1
ATOM 1291 C CA . THR A 1 155 ? -6.680 -6.640 4.456 1.00 93.69 155 THR A CA 1
ATOM 1292 C C . THR A 1 155 ? -6.445 -5.596 5.545 1.00 93.69 155 THR A C 1
ATOM 1294 O O . THR A 1 155 ? -5.635 -4.693 5.364 1.00 93.69 155 THR A O 1
ATOM 1297 N N . ALA A 1 156 ? -7.082 -5.735 6.712 1.00 94.31 156 ALA A N 1
ATOM 1298 C CA . ALA A 1 156 ? -6.922 -4.759 7.792 1.00 94.31 156 ALA A CA 1
ATOM 1299 C C . ALA A 1 156 ? -5.484 -4.712 8.340 1.00 94.31 156 ALA A C 1
ATOM 1301 O O . ALA A 1 156 ? -4.984 -3.639 8.677 1.00 94.31 156 ALA A O 1
ATOM 1302 N N . LYS A 1 157 ? -4.801 -5.864 8.398 1.00 94.31 157 LYS A N 1
ATOM 1303 C CA . LYS A 1 157 ? -3.395 -5.948 8.822 1.00 94.31 157 LYS A CA 1
ATOM 1304 C C . LYS A 1 157 ? -2.443 -5.309 7.818 1.00 94.31 157 LYS A C 1
ATOM 1306 O O . LYS A 1 157 ? -1.554 -4.582 8.241 1.00 94.31 157 LYS A O 1
ATOM 1311 N N . GLU A 1 158 ? -2.623 -5.570 6.526 1.00 92.12 158 GLU A N 1
ATOM 1312 C CA . GLU A 1 158 ? -1.758 -5.018 5.480 1.00 92.12 158 GLU A CA 1
ATOM 1313 C C . GLU A 1 158 ? -1.926 -3.502 5.365 1.00 92.12 158 GLU A C 1
ATOM 1315 O O . GLU A 1 158 ? -0.922 -2.797 5.348 1.00 92.12 158 GLU A O 1
ATOM 1320 N N . ILE A 1 159 ? -3.159 -2.981 5.433 1.00 92.44 159 ILE A N 1
ATOM 1321 C CA . ILE A 1 159 ? -3.401 -1.528 5.486 1.00 92.44 159 ILE A CA 1
ATOM 1322 C C . ILE A 1 159 ? -2.706 -0.914 6.709 1.00 92.44 159 ILE A C 1
ATOM 1324 O O . ILE A 1 159 ? -1.987 0.075 6.586 1.00 92.44 159 ILE A O 1
ATOM 1328 N N . ALA A 1 160 ? -2.893 -1.505 7.895 1.00 92.94 160 ALA A N 1
ATOM 1329 C CA . ALA A 1 160 ? -2.281 -0.996 9.120 1.00 92.94 160 ALA A CA 1
ATOM 1330 C C . ALA A 1 160 ? -0.747 -1.031 9.066 1.00 92.94 160 ALA A C 1
ATOM 1332 O O . ALA A 1 160 ? -0.093 -0.101 9.531 1.00 92.94 160 ALA A O 1
ATOM 1333 N N . GLN A 1 161 ? -0.171 -2.083 8.483 1.00 90.56 161 GLN A N 1
ATOM 1334 C CA . GLN A 1 161 ? 1.272 -2.224 8.335 1.00 90.56 161 GLN A CA 1
ATOM 1335 C C . GLN A 1 161 ? 1.842 -1.233 7.316 1.00 90.56 161 GLN A C 1
ATOM 1337 O O . GLN A 1 161 ? 2.864 -0.616 7.605 1.00 90.56 161 GLN A O 1
ATOM 1342 N N . PHE A 1 162 ? 1.187 -1.069 6.164 1.00 88.38 162 PHE A N 1
ATOM 1343 C CA . PHE A 1 162 ? 1.635 -0.188 5.086 1.00 88.38 162 PHE A CA 1
ATOM 1344 C C . PHE A 1 162 ? 1.632 1.282 5.512 1.00 88.38 162 PHE A C 1
ATOM 1346 O O . PHE A 1 162 ? 2.625 1.979 5.341 1.00 88.38 162 PHE A O 1
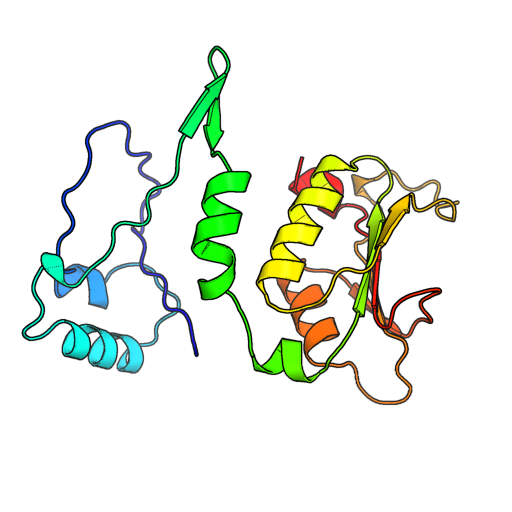ATOM 1353 N N . PHE A 1 163 ? 0.542 1.741 6.131 1.00 88.25 163 PHE A N 1
ATOM 1354 C CA . PHE A 1 163 ? 0.410 3.127 6.590 1.00 88.25 163 PHE A CA 1
ATOM 1355 C C . PHE A 1 163 ? 0.891 3.339 8.035 1.00 88.25 163 PHE A C 1
ATOM 1357 O O . PHE A 1 163 ? 0.656 4.394 8.613 1.00 88.25 163 PHE A O 1
ATOM 1364 N N . HIS A 1 164 ? 1.524 2.341 8.662 1.00 89.00 164 HIS A N 1
ATOM 1365 C CA . HIS A 1 164 ? 1.968 2.411 10.061 1.00 89.00 164 HIS A CA 1
ATOM 1366 C C . HIS A 1 164 ? 0.873 2.878 11.047 1.00 89.00 164 HIS A C 1
ATOM 1368 O O . HIS A 1 164 ? 1.127 3.622 12.000 1.00 89.00 164 HIS A O 1
ATOM 1374 N N . CYS A 1 165 ? -0.362 2.435 10.815 1.00 91.75 165 CYS A N 1
ATOM 1375 C CA . CYS A 1 165 ? -1.538 2.807 11.591 1.00 91.75 165 CYS A CA 1
ATOM 1376 C C . CYS A 1 165 ? -1.817 1.800 12.709 1.00 91.75 165 CYS A C 1
ATOM 1378 O O . CYS A 1 165 ? -1.518 0.608 12.614 1.00 91.75 165 CYS A O 1
ATOM 1380 N N . ILE A 1 166 ? -2.460 2.269 13.776 1.00 93.81 166 ILE A N 1
ATOM 1381 C CA . ILE A 1 166 ? -2.859 1.416 14.894 1.00 93.81 166 ILE A CA 1
ATOM 1382 C C . ILE A 1 166 ? -4.094 0.614 14.484 1.00 93.81 166 ILE A C 1
ATOM 1384 O O . ILE A 1 166 ? -5.132 1.184 14.153 1.00 93.81 166 ILE A O 1
ATOM 1388 N N . LEU A 1 167 ? -4.000 -0.714 14.538 1.00 94.50 167 LEU A N 1
ATOM 1389 C CA . LEU A 1 167 ? -5.109 -1.608 14.218 1.00 94.50 167 LEU A CA 1
ATOM 1390 C C . LEU A 1 167 ? -5.955 -1.908 15.461 1.00 94.50 167 LEU A C 1
ATOM 1392 O O . LEU A 1 167 ? -5.479 -2.531 16.414 1.00 94.50 167 LEU A O 1
ATOM 1396 N N . ILE A 1 168 ? -7.224 -1.504 15.436 1.00 94.12 168 ILE A N 1
ATOM 1397 C CA . ILE A 1 168 ? -8.177 -1.719 16.528 1.00 94.12 168 ILE A CA 1
ATOM 1398 C C . ILE A 1 168 ? -9.470 -2.381 16.038 1.00 94.12 168 ILE A C 1
ATOM 1400 O O . ILE A 1 168 ? -9.834 -2.328 14.863 1.00 94.12 168 ILE A O 1
ATOM 1404 N N . LYS A 1 169 ? -10.214 -2.986 16.967 1.00 92.12 169 LYS A N 1
ATOM 1405 C CA . LYS A 1 169 ? -11.576 -3.461 16.700 1.00 92.12 169 LYS A CA 1
ATOM 1406 C C . LYS A 1 169 ? -12.539 -2.281 16.767 1.00 92.12 169 LYS A C 1
ATOM 1408 O O . LYS A 1 169 ? -12.504 -1.505 17.720 1.00 92.12 169 LYS A O 1
ATOM 1413 N N . GLY A 1 170 ? -13.424 -2.161 15.787 1.00 85.00 170 GLY A N 1
ATOM 1414 C CA . GLY A 1 170 ? -14.412 -1.088 15.753 1.00 85.00 170 GLY A CA 1
ATOM 1415 C C . GLY A 1 170 ? -15.410 -1.277 14.623 1.00 85.00 170 GLY A C 1
ATOM 1416 O O . GLY A 1 170 ? -15.088 -1.855 13.592 1.00 85.00 170 GLY A O 1
ATOM 1417 N N . LYS A 1 171 ? -16.645 -0.818 14.823 1.00 79.12 171 LYS A N 1
ATOM 1418 C CA . LYS A 1 171 ? -17.703 -0.981 13.827 1.00 79.12 171 LYS A CA 1
ATOM 1419 C C . LYS A 1 171 ? -17.661 0.172 12.823 1.00 79.12 171 LYS A C 1
ATOM 1421 O O . LYS A 1 171 ? -17.800 1.3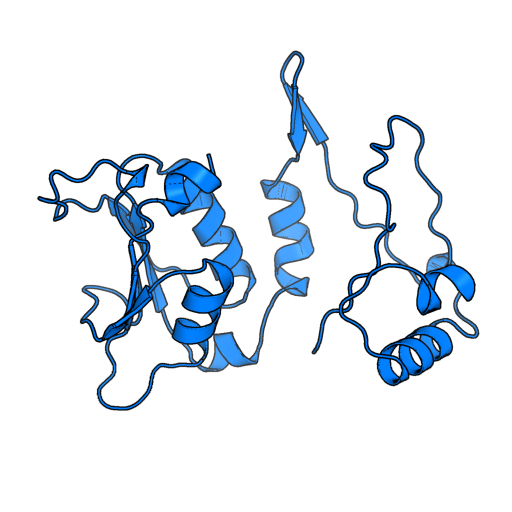25 13.227 1.00 79.12 171 LYS A O 1
ATOM 1426 N N . GLY A 1 172 ? -17.490 -0.143 11.540 1.00 73.31 172 GLY A N 1
ATOM 1427 C CA . GLY A 1 172 ? -17.707 0.808 10.451 1.00 73.31 172 GLY A CA 1
ATOM 1428 C C . GLY A 1 172 ? -19.195 1.058 10.213 1.00 73.31 172 GLY A C 1
ATOM 1429 O O . GLY A 1 172 ? -20.030 0.202 10.518 1.00 73.31 172 GLY A O 1
ATOM 1430 N N . ARG A 1 173 ? -19.541 2.247 9.704 1.00 71.44 173 ARG A N 1
ATOM 1431 C CA . ARG A 1 173 ? -20.935 2.581 9.360 1.00 71.44 173 ARG A CA 1
ATOM 1432 C C . ARG A 1 173 ? -21.358 1.963 8.032 1.00 71.44 173 ARG A C 1
ATOM 1434 O O . ARG A 1 173 ? -22.461 1.440 7.936 1.00 71.44 173 ARG A O 1
ATOM 1441 N N . VAL A 1 174 ? -20.481 2.037 7.034 1.00 82.12 174 VAL A N 1
ATOM 1442 C CA . VAL A 1 174 ? -20.775 1.674 5.637 1.00 82.12 174 VAL A CA 1
ATOM 1443 C C . VAL A 1 174 ? -19.762 0.696 5.039 1.00 82.12 174 VAL A C 1
ATOM 1445 O O . VAL A 1 174 ? -19.917 0.268 3.901 1.00 82.12 174 VAL A O 1
ATOM 1448 N N . SER A 1 175 ? -18.737 0.327 5.806 1.00 90.00 175 SER A N 1
ATOM 1449 C CA . SER A 1 175 ? -17.626 -0.511 5.368 1.00 90.00 175 SER A CA 1
ATOM 1450 C C . SER A 1 175 ? -17.240 -1.538 6.435 1.00 90.00 175 SER A C 1
ATOM 1452 O O . SER A 1 175 ? -17.561 -1.394 7.621 1.00 90.00 175 SER A O 1
ATOM 1454 N N . ASP A 1 176 ? -16.522 -2.578 6.015 1.00 91.56 176 ASP A N 1
ATOM 1455 C CA . ASP A 1 176 ? -15.923 -3.558 6.928 1.00 91.56 176 ASP A CA 1
ATOM 1456 C C . ASP A 1 176 ? -14.767 -2.953 7.736 1.00 91.56 176 ASP A C 1
ATOM 1458 O O . ASP A 1 176 ? -14.565 -3.303 8.905 1.00 91.56 176 ASP A O 1
ATOM 1462 N N . ILE A 1 177 ? -14.012 -2.063 7.085 1.00 94.31 177 ILE A N 1
ATOM 1463 C CA . ILE A 1 177 ? -12.809 -1.416 7.600 1.00 94.31 177 ILE A CA 1
ATOM 1464 C C . ILE A 1 177 ? -12.962 0.103 7.469 1.00 94.31 177 ILE A C 1
ATOM 1466 O O . ILE A 1 177 ? -13.359 0.613 6.421 1.00 94.31 177 ILE A O 1
ATOM 1470 N N . VAL A 1 178 ? -12.625 0.836 8.525 1.00 94.62 178 VAL A N 1
ATOM 1471 C CA . VAL A 1 178 ? -12.554 2.303 8.533 1.00 94.62 178 VAL A CA 1
ATOM 1472 C C . VAL A 1 178 ? -11.121 2.714 8.821 1.00 94.62 178 VAL A C 1
ATOM 1474 O O . VAL A 1 178 ? -10.537 2.240 9.793 1.00 94.62 178 VAL A O 1
ATOM 1477 N N . VAL A 1 179 ? -10.563 3.597 8.004 1.00 94.00 179 VAL A N 1
ATOM 1478 C CA . VAL A 1 179 ? -9.215 4.134 8.186 1.00 94.00 179 VAL A CA 1
ATOM 1479 C C . VAL A 1 179 ? -9.330 5.618 8.511 1.00 94.00 179 VAL A C 1
ATOM 1481 O O . VAL A 1 179 ? -9.741 6.413 7.673 1.00 94.00 179 VAL A O 1
ATOM 1484 N N . GLU A 1 180 ? -8.987 5.985 9.739 1.00 93.06 180 GLU A N 1
ATOM 1485 C CA . GLU A 1 180 ? -8.863 7.374 10.179 1.00 93.06 180 GLU A CA 1
ATOM 1486 C C . GLU A 1 180 ? -7.422 7.815 9.942 1.00 93.06 180 GLU A C 1
ATOM 1488 O O . GLU A 1 180 ? -6.510 7.283 10.576 1.00 93.06 180 GLU A O 1
ATOM 1493 N N . LEU A 1 181 ? -7.219 8.749 9.010 1.00 90.31 181 LEU A N 1
ATOM 1494 C CA . LEU A 1 181 ? -5.888 9.070 8.487 1.00 90.31 181 LEU A CA 1
ATOM 1495 C C . LEU A 1 181 ? -5.003 9.791 9.515 1.00 90.31 181 LEU A C 1
ATOM 1497 O O . LEU A 1 181 ? -3.822 9.467 9.665 1.00 90.31 181 LEU A O 1
ATOM 1501 N N . GLY A 1 182 ? -5.573 10.742 10.257 1.00 87.56 182 GLY A N 1
ATOM 1502 C CA . GLY A 1 182 ? -4.870 11.476 11.307 1.00 87.56 182 GLY A CA 1
ATOM 1503 C C . GLY A 1 182 ? -3.569 12.102 10.797 1.00 87.56 182 GLY A C 1
ATOM 1504 O O . GLY A 1 182 ? -3.555 12.782 9.773 1.00 87.56 182 GLY A O 1
ATOM 1505 N N . LYS A 1 183 ? -2.450 11.836 11.478 1.00 85.00 183 LYS A N 1
ATOM 1506 C CA . LYS A 1 183 ? -1.124 12.346 11.095 1.00 85.00 183 LYS A CA 1
ATOM 1507 C C . LYS A 1 183 ? -0.685 11.965 9.675 1.00 85.00 183 LYS A C 1
ATOM 1509 O O . LYS A 1 183 ? 0.121 12.696 9.108 1.00 85.00 183 LYS A O 1
ATOM 1514 N N . MET A 1 184 ? -1.206 10.870 9.107 1.00 84.50 184 MET A N 1
ATOM 1515 C CA . MET A 1 184 ? -0.798 10.412 7.772 1.00 84.50 184 MET A CA 1
ATOM 1516 C C . MET A 1 184 ? -1.242 11.375 6.675 1.00 84.50 184 MET A C 1
ATOM 1518 O O . MET A 1 184 ? -0.631 11.387 5.614 1.00 84.50 184 MET A O 1
ATOM 1522 N N . GLU A 1 185 ? -2.249 12.217 6.926 1.00 84.12 185 GLU A N 1
ATOM 1523 C CA . GLU A 1 185 ? -2.642 13.265 5.978 1.00 84.12 185 GLU A CA 1
ATOM 1524 C C . GLU A 1 185 ? -1.474 14.202 5.667 1.00 84.12 185 GLU A C 1
ATOM 1526 O O . GLU A 1 185 ? -1.231 14.493 4.506 1.00 84.12 185 GLU A O 1
ATOM 1531 N N . GLY A 1 186 ? -0.701 14.602 6.683 1.00 78.56 186 GLY A N 1
ATOM 1532 C CA . GLY A 1 186 ? 0.437 15.507 6.500 1.00 78.56 186 GLY A CA 1
ATOM 1533 C C . GLY A 1 186 ? 1.698 14.847 5.936 1.00 78.56 186 GLY A C 1
ATOM 1534 O O . GLY A 1 186 ? 2.625 15.556 5.565 1.00 78.56 186 GLY A O 1
ATOM 1535 N N . GLU A 1 187 ? 1.768 13.513 5.897 1.00 78.62 187 GLU A N 1
ATOM 1536 C CA . GLU A 1 187 ? 2.859 12.783 5.228 1.00 78.62 187 GLU A CA 1
ATOM 1537 C C . GLU A 1 187 ? 2.603 12.628 3.716 1.00 78.62 187 GLU A C 1
ATOM 1539 O O . GLU A 1 187 ? 3.518 12.283 2.974 1.00 78.62 187 GLU A O 1
ATOM 1544 N N . TRP A 1 188 ? 1.363 12.867 3.272 1.00 75.38 188 TRP A N 1
ATOM 1545 C CA . TRP A 1 188 ? 0.884 12.637 1.904 1.00 75.38 188 TRP A CA 1
ATOM 1546 C C . TRP A 1 188 ? 0.330 13.902 1.221 1.00 75.38 188 TRP A C 1
ATOM 1548 O O . TRP A 1 188 ? -0.253 13.799 0.138 1.00 75.38 188 TRP A O 1
ATOM 1558 N N . GLU A 1 189 ? 0.491 15.069 1.851 1.00 64.81 189 GLU A N 1
ATOM 1559 C CA . GLU A 1 189 ? 0.350 16.397 1.227 1.00 64.81 189 GLU A CA 1
ATOM 1560 C C . GLU A 1 189 ? 1.631 16.816 0.505 1.00 64.81 189 GLU A C 1
ATOM 1562 O O . GLU A 1 189 ? 1.501 17.349 -0.622 1.00 64.81 189 GLU A O 1
#

pLDDT: mean 79.61, std 15.28, range [38.0, 95.06]

Foldseek 3Di:
DDDKDFDAPDPDDDPDDDDQQDDDDLCRLPPTDMPDDPVSSVVVVVVSVPDDSVVDDDLDFDWDDDDPDTHTPCPVSLVVCLQVLADPQQLVVVFEEEEEEAPDPPLVVSVQSVLVSNNHHHPYYYYPPVCPPPDDLLRFFKEKEAQDDDDDDPSSVVVCVVLVGHYDHDDDPPTRIYIYCRNVSVVRD

Radius of gyration: 19.96 Å; Cα contacts (8 Å, |Δi|>4): 276; chains: 1; bounding box: 48×44×46 Å

Nearest PDB structures (foldseek):
  1gzh-assembly1_B  TM=4.055E-01  e=1.342E+00  Homo sapiens
  8qev-assembly1_C  TM=4.795E-01  e=4.510E+00  Arabidopsis thaliana
  8qev-assembly1_B  TM=4.863E-01  e=4.807E+00  Arabidopsis thaliana
  1js1-assembly1_Z  TM=4.316E-01  e=2.383E+00  Bacteroides fragilis
  3mf4-assembly1_A  TM=3.950E-01  e=5.461E+00  Aeromonas salmonicida subsp. salmonicida A449

Organism: NCBI:txid1974847